Protein AF-A0AA91I3Q3-F1 (afdb_monomer)

Sequence (326 aa):
MVLLPFQSTNDWKISSPQDITVAPLSSNKGYTLLGITFPASKSDDLEIVIEKAISIGENREGKAKINLNLDYPFITQSQRDILELSFSHSQWDIDINLSAKYEDDEVSKSPSVMRRISDTSYEVLSSDLASLQKKEIWLVFPNAQQKALDTAKLILSILIGIITSLFQLPIIKDRKLPAVLLVFITSLSIVGLSAYYAIYLSRGFELAVWAATFIPHALIALGGAIYVLIARHYQASIGVSVLLDNAPIEFCEVILLGKKGNNWESVEKIERLINGNNVFNFWLRKKYSSYKVSAKSTRSDVVESSEFQPNKGAKQQISPLKLVTK

Nearest PDB structures (foldseek):
  8uw4-assembly2_F-2  TM=6.150E-01  e=1.765E-02  Herbaspirillum seropedicae
  6naj-assembly1_C  TM=4.089E-01  e=2.590E-01  Homo sapiens

Foldseek 3Di:
DAKDKWFADPDKDKDFDPQKDKDFPDDDDRMTIIDIDHDPPDPDDGDMDIPRGFDWDADPVQKTKDKTFQVSVGDDPVVVVVCPDPVHDDWDKDKDFAPAFDDPVQKDWPPPQWDDPDRGIIMDTSVNCVVVVNRMIMMMHGHPCVVVVLVVLLVVLLVLLVVVLVVCVVVLVVLDLVSLVVLQVVLVVLVVVLVVCCVVPPCNSVSSSVCSNRNSSSVSSNVSSVVSVVLLQFKEKEKAFEAEVNFADFAKKKFKWFDQPNDTDTDDIDGGADRRMDMDTDGDDPRGPWIKMWIGDPFFDIFIFDIGDTDGNDYHYTDYTYTYGD

Structure (mmCIF, N/CA/C/O backbone):
data_AF-A0AA91I3Q3-F1
#
_entry.id   AF-A0AA91I3Q3-F1
#
loop_
_atom_site.group_PDB
_atom_site.id
_atom_site.type_symbol
_atom_site.label_atom_id
_atom_site.label_alt_id
_atom_site.label_comp_id
_atom_site.label_asym_id
_atom_site.label_entity_id
_atom_site.label_seq_id
_atom_site.pdbx_PDB_ins_code
_atom_site.Cartn_x
_atom_site.Cartn_y
_atom_site.Cartn_z
_atom_site.occupancy
_atom_site.B_iso_or_equiv
_atom_site.auth_seq_id
_atom_site.auth_com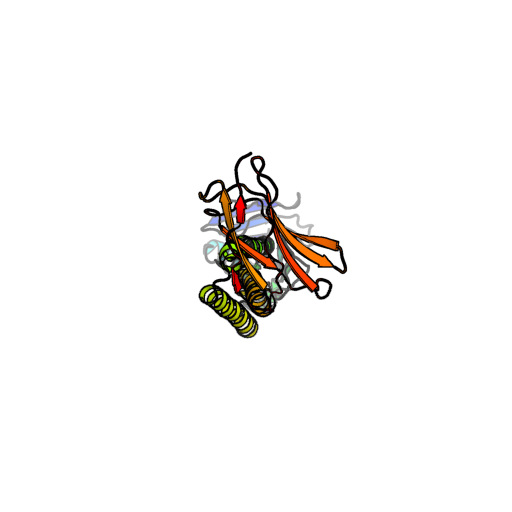p_id
_atom_site.auth_asym_id
_atom_site.auth_atom_id
_atom_site.pdbx_PDB_model_num
ATOM 1 N N . MET A 1 1 ? 40.644 0.375 -44.640 1.00 70.62 1 MET A N 1
ATOM 2 C CA . MET A 1 1 ? 40.044 1.468 -43.846 1.00 70.62 1 MET A CA 1
ATOM 3 C C . MET A 1 1 ? 38.544 1.319 -43.956 1.00 70.62 1 MET A C 1
ATOM 5 O O . MET A 1 1 ? 38.073 1.125 -45.066 1.00 70.62 1 MET A O 1
ATOM 9 N N . VAL A 1 2 ? 37.834 1.383 -42.838 1.00 75.12 2 VAL A N 1
ATOM 10 C CA . VAL A 1 2 ? 36.374 1.293 -42.755 1.00 75.12 2 VAL A CA 1
ATOM 11 C C . VAL A 1 2 ? 35.833 2.625 -42.257 1.00 75.12 2 VAL A C 1
ATOM 13 O O . VAL A 1 2 ? 36.476 3.291 -41.444 1.00 75.12 2 VAL A O 1
ATOM 16 N N . LEU A 1 3 ? 34.681 3.036 -42.777 1.00 76.00 3 LEU A N 1
ATOM 17 C CA . LEU A 1 3 ? 34.017 4.274 -42.394 1.00 76.00 3 LEU A CA 1
ATOM 18 C C . LEU A 1 3 ? 32.730 3.939 -41.651 1.00 76.00 3 LEU A C 1
ATOM 20 O O . LEU A 1 3 ? 31.879 3.238 -42.190 1.00 76.00 3 LEU A O 1
ATOM 24 N N . LEU A 1 4 ? 32.595 4.445 -40.426 1.00 78.75 4 LEU A N 1
ATOM 25 C CA . LEU A 1 4 ? 31.447 4.172 -39.566 1.00 78.75 4 LEU A CA 1
ATOM 26 C C . LEU A 1 4 ? 30.771 5.484 -39.151 1.00 78.75 4 LEU A C 1
ATOM 28 O O . LEU A 1 4 ? 31.267 6.191 -38.268 1.00 78.75 4 LEU A O 1
ATOM 32 N N . PRO A 1 5 ? 29.653 5.847 -39.788 1.00 77.00 5 PRO A N 1
ATOM 33 C CA . PRO A 1 5 ? 28.802 6.922 -39.305 1.00 77.00 5 PRO A CA 1
ATOM 34 C C . PRO A 1 5 ? 27.983 6.473 -38.090 1.00 77.00 5 PRO A C 1
ATOM 36 O O . PRO A 1 5 ? 27.398 5.390 -38.079 1.00 77.00 5 PRO A O 1
ATOM 39 N N . PHE A 1 6 ? 27.895 7.326 -37.071 1.00 78.62 6 PHE A N 1
ATOM 40 C CA . PHE A 1 6 ? 27.055 7.075 -35.903 1.00 78.62 6 PHE A CA 1
ATOM 41 C C . PHE A 1 6 ? 26.485 8.373 -35.324 1.00 78.62 6 PHE A C 1
ATOM 43 O O . PHE A 1 6 ? 27.014 9.467 -35.540 1.00 78.62 6 PHE A O 1
ATOM 50 N N . GLN A 1 7 ? 25.378 8.247 -34.596 1.00 78.25 7 GLN A N 1
ATOM 51 C CA . GLN A 1 7 ? 24.820 9.351 -33.825 1.00 78.25 7 GLN A CA 1
ATOM 52 C C . GLN A 1 7 ? 25.665 9.551 -32.566 1.00 78.25 7 GLN A C 1
ATOM 54 O O . GLN A 1 7 ? 25.904 8.592 -31.838 1.00 78.25 7 GLN A O 1
ATOM 59 N N . SER A 1 8 ? 26.102 10.781 -32.317 1.00 80.12 8 SER A N 1
ATOM 60 C CA . SER A 1 8 ? 27.045 11.123 -31.259 1.00 80.12 8 SER A CA 1
ATOM 61 C C . SER A 1 8 ? 26.490 12.200 -30.322 1.00 80.12 8 SER A C 1
ATOM 63 O O . SER A 1 8 ? 25.863 13.175 -30.745 1.00 80.12 8 SER A O 1
ATOM 65 N N . THR A 1 9 ? 26.721 12.025 -29.019 1.00 81.06 9 THR A N 1
ATOM 66 C CA . THR A 1 9 ? 26.524 13.080 -28.009 1.00 81.06 9 THR A CA 1
ATOM 67 C C . THR A 1 9 ? 27.780 13.954 -27.881 1.00 81.06 9 THR A C 1
ATOM 69 O O . THR A 1 9 ? 28.703 13.840 -28.679 1.00 81.06 9 THR A O 1
ATOM 72 N N . ASN A 1 10 ? 27.854 14.849 -26.896 1.00 78.44 10 ASN A N 1
ATOM 73 C CA . ASN A 1 10 ? 29.077 15.626 -26.658 1.00 78.44 10 ASN A CA 1
ATOM 74 C C . ASN A 1 10 ? 30.126 14.863 -25.824 1.00 78.44 10 ASN A C 1
ATOM 76 O O . ASN A 1 10 ? 31.282 15.273 -25.802 1.00 78.44 10 ASN A O 1
ATOM 80 N N . ASP A 1 11 ? 29.743 13.755 -25.176 1.00 82.12 11 ASP A N 1
ATOM 81 C CA . ASP A 1 11 ? 30.551 13.068 -24.154 1.00 82.12 11 ASP A CA 1
ATOM 82 C C . ASP A 1 11 ? 30.928 11.625 -24.538 1.00 82.12 11 ASP A C 1
ATOM 84 O O . ASP A 1 11 ? 31.234 10.808 -23.660 1.00 82.12 11 ASP A O 1
ATOM 88 N N . TRP A 1 12 ? 30.862 11.273 -25.826 1.00 83.75 12 TRP A N 1
ATOM 89 C CA . TRP A 1 12 ? 31.199 9.920 -26.269 1.00 83.75 12 TRP A CA 1
ATOM 90 C C . TRP A 1 12 ? 32.691 9.620 -26.109 1.00 83.75 12 TRP A C 1
ATOM 92 O O . TRP A 1 12 ? 33.546 10.506 -26.179 1.00 83.75 12 TRP A O 1
ATOM 102 N N . LYS A 1 13 ? 33.007 8.340 -25.907 1.00 84.19 13 LYS A N 1
ATOM 103 C CA . LYS A 1 13 ? 34.380 7.824 -25.863 1.00 84.19 13 LYS A CA 1
ATOM 104 C C . LYS A 1 13 ? 34.479 6.568 -26.711 1.00 84.19 13 LYS A C 1
ATOM 106 O O . LYS A 1 13 ? 33.520 5.809 -26.793 1.00 84.19 13 LYS A O 1
ATOM 111 N N . ILE A 1 14 ? 35.632 6.360 -27.335 1.00 84.00 14 ILE A N 1
ATOM 112 C CA . ILE A 1 14 ? 35.913 5.143 -28.096 1.00 84.00 14 ILE A CA 1
ATOM 113 C C . ILE A 1 14 ? 36.921 4.315 -27.320 1.00 84.00 14 ILE A C 1
ATOM 115 O O . ILE A 1 14 ? 37.963 4.827 -26.910 1.00 84.00 14 ILE A O 1
ATOM 119 N N . SER A 1 15 ? 36.603 3.036 -27.180 1.00 83.19 15 SER A N 1
ATOM 120 C CA . SER A 1 15 ? 37.500 2.005 -26.688 1.00 83.19 15 SER A CA 1
ATOM 121 C C . SER A 1 15 ? 37.735 1.020 -27.833 1.00 83.19 15 SER A C 1
ATOM 123 O O . SER A 1 15 ? 36.788 0.436 -28.363 1.00 83.19 15 SER A O 1
ATOM 125 N N . SER A 1 16 ? 38.994 0.869 -28.247 1.00 80.44 16 SER A N 1
ATOM 126 C CA . SER A 1 16 ? 39.402 -0.066 -29.298 1.00 80.44 16 SER A CA 1
ATOM 127 C C . SER A 1 16 ? 40.663 -0.841 -28.892 1.00 80.44 16 SER A C 1
ATOM 129 O O . SER A 1 16 ? 41.469 -0.339 -28.100 1.00 80.44 16 SER A O 1
ATOM 131 N N . PRO A 1 17 ? 40.862 -2.059 -29.427 1.00 79.62 17 PRO A N 1
ATOM 132 C CA . PRO A 1 17 ? 42.128 -2.784 -29.337 1.00 79.62 17 PRO A CA 1
ATOM 133 C C . PRO A 1 17 ? 43.332 -1.940 -29.787 1.00 79.62 17 PRO A C 1
ATOM 135 O O . PRO A 1 17 ? 43.205 -1.092 -30.668 1.00 79.62 17 PRO A O 1
ATOM 138 N N . GLN A 1 18 ? 44.517 -2.194 -29.212 1.00 76.19 18 GLN A N 1
ATOM 139 C CA . GLN A 1 18 ? 45.737 -1.394 -29.449 1.00 76.19 18 GLN A CA 1
ATOM 140 C C . GLN A 1 18 ? 46.193 -1.354 -30.915 1.00 76.19 18 GLN A C 1
ATOM 142 O O . GLN A 1 18 ? 46.906 -0.440 -31.319 1.00 76.19 18 GLN A O 1
ATOM 147 N N . ASP A 1 19 ? 45.803 -2.346 -31.707 1.00 76.75 19 ASP A N 1
ATOM 148 C CA . ASP A 1 19 ? 46.161 -2.489 -33.112 1.00 76.75 19 ASP A CA 1
ATOM 149 C C . ASP A 1 19 ? 45.103 -1.921 -34.074 1.00 76.75 19 ASP A C 1
ATOM 151 O O . ASP A 1 19 ? 45.297 -1.950 -35.288 1.00 76.75 19 ASP A O 1
ATOM 155 N N . ILE A 1 20 ? 44.007 -1.364 -33.549 1.00 82.25 20 ILE A N 1
ATOM 156 C CA . ILE A 1 20 ? 42.965 -0.683 -34.318 1.00 82.25 20 ILE A CA 1
ATOM 157 C C . ILE A 1 20 ? 43.020 0.804 -33.988 1.00 82.25 20 ILE A C 1
ATOM 159 O O . ILE A 1 20 ? 42.824 1.218 -32.847 1.00 82.25 20 ILE A O 1
ATOM 163 N N . THR A 1 21 ? 43.247 1.627 -35.008 1.00 83.56 21 THR A N 1
ATOM 164 C CA . THR A 1 21 ? 43.149 3.082 -34.866 1.00 83.56 21 THR A CA 1
ATOM 165 C C . THR A 1 21 ? 41.766 3.532 -35.309 1.00 83.56 21 THR A C 1
ATOM 167 O O . THR A 1 21 ? 41.361 3.279 -36.445 1.00 83.56 21 THR A O 1
ATOM 170 N N . VAL A 1 22 ? 41.055 4.213 -34.412 1.00 84.56 22 VAL A N 1
ATOM 171 C CA . VAL A 1 22 ? 39.751 4.818 -34.685 1.00 84.56 22 VAL A CA 1
ATOM 172 C C . VAL A 1 22 ? 39.857 6.321 -34.462 1.00 84.56 22 VAL A C 1
ATOM 174 O O . VAL A 1 22 ? 40.277 6.760 -33.393 1.00 84.56 22 VAL A O 1
ATOM 177 N N . ALA A 1 23 ? 39.484 7.115 -35.463 1.00 84.12 23 ALA A N 1
ATOM 178 C CA . ALA A 1 23 ? 39.548 8.571 -35.385 1.00 84.12 23 ALA A CA 1
ATOM 179 C C . ALA A 1 23 ? 38.275 9.227 -35.943 1.00 84.12 23 ALA A C 1
ATOM 181 O O . ALA A 1 23 ? 37.760 8.783 -36.973 1.00 84.12 23 ALA A O 1
ATOM 182 N N . PRO A 1 24 ? 37.767 10.303 -35.315 1.00 85.06 24 PRO A N 1
ATOM 183 C CA . PRO A 1 24 ? 36.697 11.098 -35.898 1.00 85.06 24 PRO A CA 1
ATOM 184 C C . PRO A 1 24 ? 37.221 11.864 -37.115 1.00 85.06 24 PRO A C 1
ATOM 186 O O . PRO A 1 24 ? 38.142 12.669 -37.010 1.00 85.06 24 PRO A O 1
ATOM 189 N N . LEU A 1 25 ? 36.614 11.624 -38.275 1.00 83.00 25 LEU A N 1
ATOM 190 C CA . LEU A 1 25 ? 36.916 12.334 -39.520 1.00 83.00 25 LEU A CA 1
ATOM 191 C C . LEU A 1 25 ? 36.094 13.619 -39.646 1.00 83.00 25 LEU A C 1
ATOM 193 O O . LEU A 1 25 ? 36.560 14.609 -40.201 1.00 83.00 25 LEU A O 1
ATOM 197 N N . SER A 1 26 ? 34.858 13.610 -39.141 1.00 81.12 26 SER A N 1
ATOM 198 C CA . SER A 1 26 ? 34.005 14.800 -39.086 1.00 81.12 26 SER A CA 1
ATOM 199 C C . SER A 1 26 ? 32.885 14.638 -38.060 1.00 81.12 26 SER A C 1
ATOM 201 O O . SER A 1 26 ? 32.459 13.511 -37.802 1.00 81.12 26 SER A O 1
ATOM 203 N N . SER A 1 27 ? 32.363 15.756 -37.550 1.00 81.19 27 SER A N 1
ATOM 204 C CA . SER A 1 27 ? 31.183 15.788 -36.679 1.00 81.19 27 SER A CA 1
ATOM 205 C C . SER A 1 27 ? 30.256 16.938 -37.071 1.00 81.19 27 SER A C 1
ATOM 207 O O . SER A 1 27 ? 30.719 18.060 -37.273 1.00 81.19 27 SER A O 1
ATOM 209 N N . ASN A 1 28 ? 28.951 16.683 -37.170 1.00 78.50 28 ASN A N 1
ATOM 210 C CA . ASN A 1 28 ? 27.944 17.689 -37.504 1.00 78.50 28 ASN A CA 1
ATOM 211 C C . ASN A 1 28 ? 26.576 17.325 -36.903 1.00 78.50 28 ASN A C 1
ATOM 213 O O . ASN A 1 28 ? 26.144 16.183 -37.019 1.00 78.50 28 ASN A O 1
ATOM 217 N N . LYS A 1 29 ? 25.881 18.293 -36.283 1.00 75.50 29 LYS A N 1
ATOM 218 C CA . LYS A 1 29 ? 24.490 18.166 -35.783 1.00 75.50 29 LYS A CA 1
ATOM 219 C C . LYS A 1 29 ? 24.185 16.849 -35.032 1.00 75.50 29 LYS A C 1
ATOM 221 O O . LYS A 1 29 ? 23.135 16.248 -35.235 1.00 75.50 29 LYS A O 1
ATOM 226 N N . GLY A 1 30 ? 25.095 16.415 -34.154 1.00 76.25 30 GLY A N 1
ATOM 227 C CA . GLY A 1 30 ? 24.927 15.194 -33.349 1.00 76.25 30 GLY A CA 1
ATOM 228 C C . GLY A 1 30 ? 25.213 13.886 -34.094 1.00 76.25 30 GLY A C 1
ATOM 229 O O . GLY A 1 30 ? 24.722 12.837 -33.690 1.00 76.25 30 GLY A O 1
ATOM 230 N N . TYR A 1 31 ? 25.960 13.944 -35.199 1.00 78.94 31 TYR A N 1
ATOM 231 C CA . TYR A 1 31 ? 26.479 12.786 -35.924 1.00 78.94 31 TYR A CA 1
ATOM 232 C C . TYR A 1 31 ? 27.984 12.921 -36.106 1.00 78.94 31 TYR A C 1
ATOM 234 O O . TYR A 1 31 ? 28.489 14.019 -36.350 1.00 78.94 31 TYR A O 1
ATOM 242 N N . THR A 1 32 ? 28.690 11.798 -36.033 1.00 82.12 32 THR A N 1
ATOM 243 C CA . THR A 1 32 ? 30.135 11.719 -36.240 1.00 82.12 32 THR A CA 1
ATOM 244 C C . THR A 1 32 ? 30.450 10.604 -37.230 1.00 82.12 32 THR A C 1
ATOM 246 O O . THR A 1 32 ? 29.893 9.511 -37.154 1.00 82.12 32 THR A O 1
ATOM 249 N N . LEU A 1 33 ? 31.348 10.890 -38.172 1.00 81.12 33 LEU A N 1
ATOM 250 C CA . LEU A 1 33 ? 31.910 9.906 -39.092 1.00 81.12 33 LEU A CA 1
ATOM 251 C C . LEU A 1 33 ? 33.261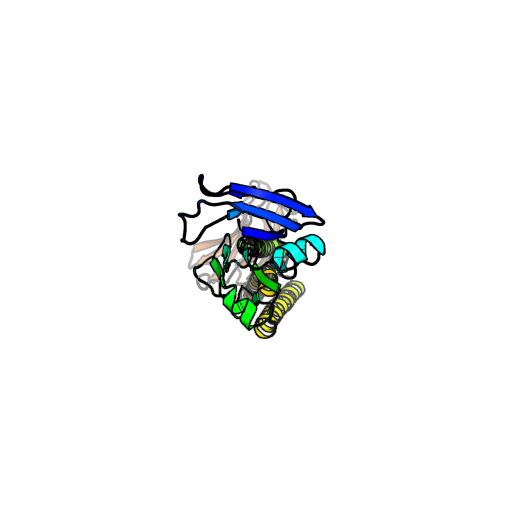 9.443 -38.550 1.00 81.12 33 LEU A C 1
ATOM 253 O O . LEU A 1 33 ? 34.178 10.260 -38.432 1.00 81.12 33 LEU A O 1
ATOM 257 N N . LEU A 1 34 ? 33.388 8.157 -38.234 1.00 83.75 34 LEU A N 1
ATOM 258 C CA . LEU A 1 34 ? 34.641 7.551 -37.788 1.00 83.75 34 LEU A CA 1
ATOM 259 C C . LEU A 1 34 ? 35.384 6.911 -38.956 1.00 83.75 34 LEU A C 1
ATOM 261 O O . LEU A 1 34 ? 34.785 6.237 -39.790 1.00 83.75 34 LEU A O 1
ATOM 265 N N . GLY A 1 35 ? 36.698 7.101 -38.978 1.00 83.50 35 GLY A N 1
ATOM 266 C CA . GLY A 1 35 ? 37.631 6.340 -39.792 1.00 83.50 35 GLY A CA 1
ATOM 267 C C . GLY A 1 35 ? 38.298 5.275 -38.936 1.00 83.50 35 GLY A C 1
ATOM 268 O O . GLY A 1 35 ? 38.876 5.588 -37.896 1.00 83.50 35 GLY A O 1
ATOM 269 N N . ILE A 1 36 ? 38.208 4.026 -39.377 1.00 83.75 36 ILE A N 1
ATOM 270 C CA . ILE A 1 36 ? 38.756 2.855 -38.700 1.00 83.75 36 ILE A CA 1
ATOM 271 C C . ILE A 1 36 ? 39.846 2.263 -39.591 1.00 83.75 36 ILE A C 1
ATOM 273 O O . ILE A 1 36 ? 39.609 1.899 -40.748 1.00 83.75 36 ILE A O 1
ATOM 277 N N . THR A 1 37 ? 41.058 2.143 -39.064 1.00 81.62 37 THR A N 1
ATOM 278 C CA . THR A 1 37 ? 42.182 1.504 -39.753 1.00 81.62 37 THR A CA 1
ATOM 279 C C . THR A 1 37 ? 42.723 0.356 -38.918 1.00 81.62 37 THR A C 1
ATOM 281 O O . THR A 1 37 ? 42.990 0.522 -37.730 1.00 81.62 37 THR A O 1
ATOM 284 N N . PHE A 1 38 ? 42.909 -0.790 -39.564 1.00 80.88 38 PHE A N 1
ATOM 285 C CA . PHE A 1 38 ? 43.413 -2.025 -38.973 1.00 80.88 38 PHE A CA 1
ATOM 286 C C . PHE A 1 38 ? 44.405 -2.698 -39.940 1.00 80.88 38 PHE A C 1
ATOM 288 O O . PHE A 1 38 ? 44.354 -2.424 -41.148 1.00 80.88 38 PHE A O 1
ATOM 295 N N . PRO A 1 39 ? 45.320 -3.549 -39.443 1.00 78.00 39 PRO A N 1
ATOM 296 C CA . PRO A 1 39 ? 46.276 -4.273 -40.273 1.00 78.00 39 PRO A CA 1
ATOM 297 C C . PRO A 1 39 ? 45.566 -5.201 -41.263 1.00 78.00 39 PRO A C 1
ATOM 299 O O . PRO A 1 39 ? 44.623 -5.894 -40.894 1.00 78.00 39 PRO A O 1
ATOM 302 N N . ALA A 1 40 ? 46.065 -5.286 -42.500 1.00 69.81 40 ALA A N 1
ATOM 303 C CA . ALA A 1 40 ? 45.496 -6.154 -43.540 1.00 69.81 40 ALA A CA 1
ATOM 304 C C . ALA A 1 40 ? 45.519 -7.657 -43.186 1.00 69.81 40 ALA A C 1
ATOM 306 O O . ALA A 1 40 ? 44.824 -8.447 -43.813 1.00 69.81 40 ALA A O 1
ATOM 307 N N . SER A 1 41 ? 46.320 -8.051 -42.190 1.00 68.88 41 SER A N 1
ATOM 308 C CA . SER A 1 41 ? 46.401 -9.416 -41.667 1.00 68.88 41 SER A CA 1
ATOM 309 C C . SER A 1 41 ? 45.261 -9.790 -40.713 1.00 68.88 41 SER A C 1
ATOM 311 O O . SER A 1 41 ? 45.161 -10.959 -40.355 1.00 68.88 41 SER A O 1
ATOM 313 N N . LYS A 1 42 ? 44.433 -8.831 -40.272 1.00 67.06 42 LYS A N 1
ATOM 314 C CA . LYS A 1 42 ? 43.216 -9.099 -39.494 1.00 67.06 42 LYS A CA 1
ATOM 315 C C . LYS A 1 42 ? 42.038 -9.278 -40.454 1.00 67.06 42 LYS A C 1
ATOM 317 O O . LYS A 1 42 ? 41.572 -8.305 -41.041 1.00 67.06 42 LYS A O 1
ATOM 322 N N . SER A 1 43 ? 41.592 -10.523 -40.612 1.00 55.97 43 SER A N 1
ATOM 323 C CA . SER A 1 43 ? 40.391 -10.914 -41.367 1.00 55.97 43 SER A CA 1
ATOM 324 C C . SER A 1 43 ? 39.158 -11.154 -40.489 1.00 55.97 43 SER A C 1
ATOM 326 O O . SER A 1 43 ? 38.107 -11.487 -41.026 1.00 55.97 43 SER A O 1
ATOM 328 N N . ASP A 1 44 ? 39.301 -11.026 -39.169 1.00 60.91 44 ASP A N 1
ATOM 329 C CA . ASP A 1 44 ? 38.309 -11.469 -38.183 1.00 60.91 44 ASP A CA 1
ATOM 330 C C . ASP A 1 44 ? 37.433 -10.312 -37.680 1.00 60.91 44 ASP A C 1
ATOM 332 O O . ASP A 1 44 ? 37.763 -9.138 -37.883 1.00 60.91 44 ASP A O 1
ATOM 336 N N . ASP A 1 45 ? 36.345 -10.659 -36.987 1.00 64.56 45 ASP A N 1
ATOM 337 C CA . ASP A 1 45 ? 35.387 -9.730 -36.382 1.00 64.56 45 ASP A CA 1
ATOM 338 C C . ASP A 1 45 ? 36.098 -8.680 -35.506 1.00 64.56 45 ASP A C 1
ATOM 340 O O . ASP A 1 45 ? 36.811 -8.991 -34.547 1.00 64.56 45 ASP A O 1
ATOM 344 N N . LEU A 1 46 ? 35.933 -7.403 -35.865 1.00 71.56 46 LEU A N 1
ATOM 345 C CA . LEU A 1 46 ? 36.534 -6.269 -35.165 1.00 71.56 46 LEU A CA 1
ATOM 346 C C . LEU A 1 46 ? 35.515 -5.665 -34.201 1.00 71.56 46 LEU A C 1
ATOM 348 O O . LEU A 1 46 ? 34.561 -5.017 -34.629 1.00 71.56 46 LEU A O 1
ATOM 352 N N . GLU A 1 47 ? 35.752 -5.806 -32.899 1.00 75.00 47 GLU A N 1
ATOM 353 C CA . GLU A 1 47 ? 34.917 -5.169 -31.881 1.00 75.00 47 GLU A CA 1
ATOM 354 C C . GLU A 1 47 ? 35.394 -3.734 -31.597 1.00 75.00 47 GLU A C 1
ATOM 356 O O . GLU A 1 47 ? 36.558 -3.490 -31.256 1.00 75.00 47 GLU A O 1
ATOM 361 N N . ILE A 1 48 ? 34.482 -2.767 -31.733 1.00 76.81 48 ILE A N 1
ATOM 362 C CA . ILE A 1 48 ? 34.698 -1.361 -31.375 1.00 76.81 48 ILE A CA 1
ATOM 363 C C . ILE A 1 48 ? 33.576 -0.937 -30.439 1.00 76.81 48 ILE A C 1
ATOM 365 O O . ILE A 1 48 ? 32.402 -0.990 -30.802 1.00 76.81 48 ILE A O 1
ATOM 369 N N . VAL A 1 49 ? 33.940 -0.447 -29.253 1.00 80.62 49 VAL A N 1
ATOM 370 C CA . VAL A 1 49 ? 32.970 0.015 -28.259 1.00 80.62 49 VAL A CA 1
ATOM 371 C C . VAL A 1 49 ? 32.930 1.536 -28.265 1.00 80.62 49 VAL A C 1
ATOM 373 O O . VAL A 1 49 ? 33.931 2.204 -27.992 1.00 80.62 49 VAL A O 1
ATOM 376 N N . ILE A 1 50 ? 31.754 2.094 -28.557 1.00 77.06 50 ILE A N 1
ATOM 377 C CA . ILE A 1 50 ? 31.497 3.532 -28.451 1.00 77.06 50 ILE A CA 1
ATOM 378 C C . ILE A 1 50 ? 30.634 3.782 -27.213 1.00 77.06 50 ILE A C 1
ATOM 380 O O . ILE A 1 50 ? 29.421 3.568 -27.206 1.00 77.06 50 ILE A O 1
ATOM 384 N N . GLU A 1 51 ? 31.262 4.260 -26.148 1.00 79.50 51 GLU A N 1
ATOM 385 C CA . GLU A 1 51 ? 30.580 4.618 -24.911 1.00 79.50 51 GLU A CA 1
ATOM 386 C C . GLU A 1 51 ? 29.845 5.952 -25.066 1.00 79.50 51 GLU A C 1
ATOM 388 O O . GLU A 1 51 ? 30.351 6.886 -25.689 1.00 79.50 51 GLU A O 1
ATOM 393 N N . LYS A 1 52 ? 28.656 6.065 -24.456 1.00 75.00 52 LYS A N 1
ATOM 394 C CA . LYS A 1 52 ? 27.821 7.287 -24.455 1.00 75.00 52 LYS A CA 1
ATOM 395 C C . LYS A 1 52 ? 27.527 7.850 -25.856 1.00 75.00 52 LYS A C 1
ATOM 397 O O . LYS A 1 52 ? 27.281 9.047 -26.013 1.00 75.00 52 LYS A O 1
ATOM 402 N N . ALA A 1 53 ? 27.523 6.987 -26.871 1.00 73.31 53 ALA A N 1
ATOM 403 C CA . ALA A 1 53 ? 27.262 7.365 -28.255 1.00 73.31 53 ALA A CA 1
ATOM 404 C C . ALA A 1 53 ? 25.900 8.058 -28.417 1.00 73.31 53 ALA A C 1
ATOM 406 O O . ALA A 1 53 ? 25.801 9.109 -29.041 1.00 73.31 53 ALA A O 1
ATOM 407 N N . ILE A 1 54 ? 24.861 7.509 -27.785 1.00 75.94 54 ILE A N 1
ATOM 408 C CA . ILE A 1 54 ? 23.467 7.888 -28.025 1.00 75.94 54 ILE A CA 1
ATOM 409 C C . ILE A 1 54 ? 22.874 8.501 -26.755 1.00 75.94 54 ILE A C 1
ATOM 411 O O . ILE A 1 54 ? 23.083 8.002 -25.648 1.00 75.94 54 ILE A O 1
ATOM 415 N N . SER A 1 55 ? 22.097 9.573 -26.915 1.00 72.31 55 SER A N 1
ATOM 416 C CA . SER A 1 55 ? 21.274 10.102 -25.827 1.00 72.31 55 SER A CA 1
ATOM 417 C C . SER A 1 55 ? 20.061 9.197 -25.620 1.00 72.31 55 SER A C 1
ATOM 419 O O . SER A 1 55 ? 19.292 8.958 -26.551 1.00 72.31 55 SER A O 1
ATOM 421 N N . ILE A 1 56 ? 19.886 8.699 -24.398 1.00 76.88 56 ILE A N 1
ATOM 422 C CA . ILE A 1 56 ? 18.710 7.919 -24.018 1.00 76.88 56 ILE A CA 1
ATOM 423 C C . ILE A 1 56 ? 17.627 8.901 -23.570 1.00 76.88 56 ILE A C 1
ATOM 425 O O . ILE A 1 56 ? 17.781 9.587 -22.561 1.00 76.88 56 ILE A O 1
ATOM 429 N N . GLY A 1 57 ? 16.536 8.979 -24.332 1.00 71.56 57 GLY A N 1
ATOM 430 C CA . GLY A 1 57 ? 15.374 9.781 -23.958 1.00 71.56 57 GLY A CA 1
ATOM 431 C C . GLY A 1 57 ? 14.465 9.000 -23.015 1.00 71.56 57 GLY A C 1
ATOM 432 O O . GLY A 1 57 ? 14.061 7.887 -23.351 1.00 71.56 57 GLY A O 1
ATOM 433 N N . GLU A 1 58 ? 14.117 9.578 -21.868 1.00 78.69 58 GLU A N 1
ATOM 434 C CA . GLU A 1 58 ? 13.121 9.023 -20.947 1.00 78.69 58 GLU A CA 1
ATOM 435 C C . GLU A 1 58 ? 11.774 9.732 -21.135 1.00 78.69 58 GLU A C 1
ATOM 437 O O . GLU A 1 58 ? 11.696 10.962 -21.189 1.00 78.69 58 GLU A O 1
ATOM 442 N N . ASN A 1 59 ? 10.699 8.958 -21.278 1.00 77.00 59 ASN A N 1
ATOM 443 C CA . ASN A 1 59 ? 9.348 9.497 -21.368 1.00 77.00 59 ASN A CA 1
ATOM 444 C C . ASN A 1 59 ? 8.738 9.717 -19.966 1.00 77.00 59 ASN A C 1
ATOM 446 O O . ASN A 1 59 ? 9.266 9.278 -18.948 1.00 77.00 59 ASN A O 1
ATOM 450 N N . ARG A 1 60 ? 7.572 10.374 -19.898 1.00 70.69 60 ARG A N 1
ATOM 451 C CA . ARG A 1 60 ? 6.865 10.639 -18.624 1.00 70.69 60 ARG A CA 1
ATOM 452 C C . ARG A 1 60 ? 6.414 9.379 -17.874 1.00 70.69 60 ARG A C 1
ATOM 454 O O . ARG A 1 60 ? 6.035 9.478 -16.713 1.00 70.69 60 ARG A O 1
ATOM 461 N N . GLU A 1 61 ? 6.423 8.228 -18.536 1.00 69.06 61 GLU A N 1
ATOM 462 C CA . GLU A 1 61 ? 6.057 6.930 -17.964 1.00 69.06 61 GLU A CA 1
ATOM 463 C C . GLU A 1 61 ? 7.278 6.179 -17.407 1.00 69.06 61 GLU A C 1
ATOM 465 O O . GLU A 1 61 ? 7.141 5.037 -16.979 1.00 69.06 61 GLU A O 1
ATOM 470 N N . GLY A 1 62 ? 8.468 6.791 -17.423 1.00 76.50 62 GLY A N 1
ATOM 471 C CA . GLY A 1 62 ? 9.700 6.163 -16.947 1.00 76.50 62 GLY A CA 1
ATOM 472 C C . GLY A 1 62 ? 10.258 5.109 -17.905 1.00 76.50 62 GLY A C 1
ATOM 473 O O . GLY A 1 62 ? 10.967 4.198 -17.481 1.00 76.50 62 GLY A O 1
ATOM 474 N N . LYS A 1 63 ? 9.914 5.180 -19.199 1.00 85.00 63 LYS A N 1
ATOM 475 C CA . LYS A 1 63 ? 10.486 4.325 -20.247 1.00 85.00 63 LYS A CA 1
ATOM 476 C C . LYS A 1 63 ? 11.584 5.066 -20.992 1.00 85.00 63 LYS A C 1
ATOM 478 O O . LYS A 1 63 ? 11.383 6.184 -21.466 1.00 85.00 63 LYS A O 1
ATOM 483 N N . ALA A 1 64 ? 12.718 4.404 -21.134 1.00 87.25 64 ALA A N 1
ATOM 484 C CA . ALA A 1 64 ? 13.844 4.822 -21.941 1.00 87.25 64 ALA A CA 1
ATOM 485 C C . ALA A 1 64 ? 13.664 4.357 -23.394 1.00 87.25 64 ALA A C 1
ATOM 487 O O . ALA A 1 64 ? 13.200 3.244 -23.641 1.00 87.25 64 ALA A O 1
ATOM 488 N N . LYS A 1 65 ? 14.052 5.196 -24.360 1.00 87.50 65 LYS A N 1
ATOM 489 C CA . LYS A 1 65 ? 14.137 4.835 -25.781 1.00 87.50 65 LYS A CA 1
ATOM 490 C C . LYS A 1 65 ? 15.559 5.035 -26.292 1.00 87.50 65 LYS A C 1
ATOM 492 O O . LYS A 1 65 ? 16.083 6.149 -26.256 1.00 87.50 65 LYS A O 1
ATOM 497 N N . ILE A 1 66 ? 16.132 3.971 -26.843 1.00 86.88 66 ILE A N 1
ATOM 498 C CA . ILE A 1 66 ? 17.269 4.036 -27.761 1.00 86.88 66 ILE A CA 1
ATOM 499 C C . ILE A 1 66 ? 16.699 4.119 -29.174 1.00 86.88 66 ILE A C 1
ATOM 501 O O . ILE A 1 66 ? 15.810 3.344 -29.533 1.00 86.88 66 ILE A O 1
ATOM 505 N N . ASN A 1 67 ? 17.180 5.078 -29.961 1.00 85.69 67 ASN A N 1
ATOM 506 C CA . ASN A 1 67 ? 16.833 5.207 -31.370 1.00 85.69 67 ASN A CA 1
ATOM 507 C C . ASN A 1 67 ? 18.098 5.405 -32.199 1.00 85.69 67 ASN A C 1
ATOM 509 O O . ASN A 1 67 ? 18.925 6.246 -31.860 1.00 85.69 67 ASN A O 1
ATOM 513 N N . LEU A 1 68 ? 18.213 4.650 -33.282 1.00 81.50 68 LEU A N 1
ATOM 514 C CA . LEU A 1 68 ? 19.331 4.644 -34.207 1.00 81.50 68 LEU A CA 1
ATOM 515 C C . LEU A 1 68 ? 18.785 4.824 -35.620 1.00 81.50 68 LEU A C 1
ATOM 517 O O . LEU A 1 68 ? 18.077 3.962 -36.139 1.00 81.50 68 LEU A O 1
ATOM 521 N N . ASN A 1 69 ? 19.122 5.955 -36.238 1.00 79.75 69 ASN A N 1
ATOM 522 C CA . ASN A 1 69 ? 18.767 6.242 -37.621 1.00 79.75 69 ASN A CA 1
ATOM 523 C C . ASN A 1 69 ? 19.974 5.998 -38.540 1.00 79.75 69 ASN A C 1
ATOM 525 O O . ASN A 1 69 ? 20.968 6.724 -38.491 1.00 79.75 69 ASN A O 1
ATOM 529 N N . LEU A 1 70 ? 19.847 4.982 -39.387 1.00 76.81 70 LEU A N 1
ATOM 530 C CA . LEU A 1 70 ? 20.844 4.496 -40.336 1.00 76.81 70 LEU A CA 1
ATOM 531 C C . LEU A 1 70 ? 20.779 5.201 -41.699 1.00 76.81 70 LEU A C 1
ATOM 533 O O . LEU A 1 70 ? 21.599 4.927 -42.567 1.00 76.81 70 LEU A O 1
ATOM 537 N N . ASP A 1 71 ? 19.830 6.119 -41.916 1.00 71.81 71 ASP A N 1
ATOM 538 C CA . ASP A 1 71 ? 19.854 7.009 -43.089 1.00 71.81 71 ASP A CA 1
ATOM 539 C C . ASP A 1 71 ? 20.859 8.153 -42.940 1.00 71.81 71 ASP A C 1
ATOM 541 O O . ASP A 1 71 ? 21.118 8.881 -43.907 1.00 71.81 71 ASP A O 1
ATOM 545 N N . TYR A 1 72 ? 21.393 8.325 -41.727 1.00 74.00 72 TYR A N 1
ATOM 546 C CA . TYR A 1 72 ? 22.329 9.375 -41.348 1.00 74.00 72 TYR A CA 1
ATOM 547 C C . TYR A 1 72 ? 21.928 10.747 -41.923 1.00 74.00 72 TYR A C 1
ATOM 549 O O . TYR A 1 72 ? 22.676 11.355 -42.693 1.00 74.00 72 TYR A O 1
ATOM 557 N N . PRO A 1 73 ? 20.727 11.257 -41.585 1.00 68.81 73 PRO A N 1
ATOM 558 C CA . PRO A 1 73 ? 20.099 12.380 -42.291 1.00 68.81 73 PRO A CA 1
ATOM 559 C C . PRO A 1 73 ? 20.865 13.710 -42.201 1.00 68.81 73 PRO A C 1
ATOM 561 O O . PRO A 1 73 ? 20.540 14.654 -42.917 1.00 68.81 73 PRO A O 1
ATOM 564 N N . PHE A 1 74 ? 21.873 13.802 -41.331 1.00 73.06 74 PHE A N 1
ATOM 565 C CA . PHE A 1 74 ? 22.674 15.009 -41.111 1.00 73.06 74 PHE A CA 1
ATOM 566 C C . PHE A 1 74 ? 24.109 14.909 -41.652 1.00 73.06 74 PHE A C 1
ATOM 568 O O . PHE A 1 74 ? 24.894 15.843 -41.475 1.00 73.06 74 PHE A O 1
ATOM 575 N N . ILE A 1 75 ? 24.442 13.804 -42.326 1.00 74.25 75 ILE A N 1
ATOM 576 C CA . ILE A 1 75 ? 25.681 13.647 -43.092 1.00 74.25 75 ILE A CA 1
ATOM 577 C C . ILE A 1 75 ? 25.570 14.444 -44.398 1.00 74.25 75 ILE A C 1
ATOM 579 O O . ILE A 1 75 ? 24.510 14.489 -45.024 1.00 74.25 75 ILE A O 1
ATOM 583 N N . THR A 1 76 ? 26.652 15.116 -44.800 1.00 76.25 76 THR A N 1
ATOM 584 C CA . THR A 1 76 ? 26.671 15.907 -46.042 1.00 76.25 76 THR A CA 1
ATOM 585 C C . THR A 1 76 ? 26.663 15.000 -47.274 1.00 76.25 76 THR A C 1
ATOM 587 O O . THR A 1 76 ? 27.079 13.845 -47.201 1.00 76.25 76 THR A O 1
ATOM 590 N N . GLN A 1 77 ? 26.239 15.515 -48.434 1.00 77.19 77 GLN A N 1
ATOM 591 C CA . GLN A 1 77 ? 26.236 14.723 -49.672 1.00 77.19 77 GLN A CA 1
ATOM 592 C C . GLN A 1 77 ? 27.629 14.159 -49.991 1.00 77.19 77 GLN A C 1
ATOM 594 O O . GLN A 1 77 ? 27.755 12.969 -50.224 1.00 77.19 77 GLN A O 1
ATOM 599 N N . SER A 1 78 ? 28.689 14.963 -49.862 1.00 75.94 78 SER A N 1
ATOM 600 C CA . SER A 1 78 ? 30.063 14.503 -50.111 1.00 75.94 78 SER A CA 1
ATOM 601 C C . SER A 1 78 ? 30.501 13.361 -49.189 1.00 75.94 78 SER A C 1
ATOM 603 O O . SER A 1 78 ? 31.279 12.506 -49.588 1.00 75.94 78 SER A O 1
ATOM 605 N N . GLN A 1 79 ? 30.021 13.334 -47.945 1.00 73.44 79 GLN A N 1
ATOM 606 C CA . GLN A 1 79 ? 30.300 12.238 -47.015 1.00 73.44 79 GLN A CA 1
ATOM 607 C C . GLN A 1 79 ? 29.483 10.987 -47.353 1.00 73.44 79 GLN A C 1
ATOM 609 O O . GLN A 1 79 ? 29.991 9.878 -47.212 1.00 73.44 79 GLN A O 1
ATOM 614 N N . ARG A 1 80 ? 28.241 11.160 -47.824 1.00 74.31 80 ARG A N 1
ATOM 615 C CA . ARG A 1 80 ? 27.403 10.070 -48.337 1.00 74.31 80 ARG A CA 1
ATOM 616 C C . ARG A 1 80 ? 28.033 9.432 -49.576 1.00 74.31 80 ARG A C 1
ATOM 618 O O . ARG A 1 80 ? 28.171 8.219 -49.602 1.00 74.31 80 ARG A O 1
ATOM 625 N N . ASP A 1 81 ? 28.520 10.242 -50.513 1.00 74.06 81 ASP A N 1
ATOM 626 C CA . ASP A 1 81 ? 29.201 9.767 -51.722 1.00 74.06 81 ASP A CA 1
ATOM 627 C C . ASP A 1 81 ? 30.432 8.910 -51.372 1.00 74.06 81 ASP A C 1
ATOM 629 O O . ASP A 1 81 ? 30.689 7.899 -52.015 1.00 74.06 81 ASP A O 1
ATOM 633 N N . ILE A 1 82 ? 31.173 9.267 -50.312 1.00 72.81 82 ILE A N 1
ATOM 634 C CA . ILE A 1 82 ? 32.319 8.485 -49.818 1.00 72.81 82 ILE A CA 1
ATOM 635 C C . ILE A 1 82 ? 31.874 7.139 -49.210 1.00 72.81 82 ILE A C 1
ATOM 637 O O . ILE A 1 82 ? 32.567 6.137 -49.387 1.00 72.81 82 ILE A O 1
ATOM 641 N N . LEU A 1 83 ? 30.738 7.107 -48.505 1.00 70.88 83 LEU A N 1
ATOM 642 C CA . LEU A 1 83 ? 30.150 5.888 -47.924 1.00 70.88 83 LEU A CA 1
ATOM 643 C C . LEU A 1 83 ? 29.522 4.955 -48.972 1.00 70.88 83 LEU A C 1
ATOM 645 O O . LEU A 1 83 ? 29.288 3.785 -48.690 1.00 70.88 83 LEU A O 1
ATOM 649 N N . GLU A 1 84 ? 29.233 5.457 -50.171 1.00 68.88 84 GLU A N 1
ATOM 650 C CA . GLU A 1 84 ? 28.720 4.661 -51.293 1.00 68.88 84 GLU A CA 1
ATOM 651 C C . GLU A 1 84 ? 29.849 4.031 -52.130 1.00 68.88 84 GLU A C 1
ATOM 653 O O . GLU A 1 84 ? 29.599 3.214 -53.019 1.00 68.88 84 GLU A O 1
ATOM 658 N N . LEU A 1 85 ? 31.116 4.359 -51.843 1.00 68.38 85 LEU A N 1
ATOM 659 C CA . LEU A 1 85 ? 32.256 3.754 -52.527 1.00 68.38 85 LEU A CA 1
ATOM 660 C C . LEU A 1 85 ? 32.464 2.301 -52.073 1.00 68.38 85 LEU A C 1
ATOM 662 O O . LEU A 1 85 ? 32.486 1.991 -50.881 1.00 68.38 85 LEU A O 1
ATOM 666 N N . SER A 1 86 ? 32.709 1.410 -53.038 1.00 49.94 86 SER A N 1
ATOM 667 C CA . SER A 1 86 ? 32.725 -0.055 -52.879 1.00 49.94 86 SER A CA 1
ATOM 668 C C . SER A 1 86 ? 33.715 -0.604 -51.839 1.00 49.94 86 SER A C 1
ATOM 670 O O . SER A 1 86 ? 33.537 -1.715 -51.354 1.00 49.94 86 SER A O 1
ATOM 672 N N . PHE A 1 87 ? 34.741 0.164 -51.470 1.00 54.06 87 PHE A N 1
ATOM 673 C CA . PHE A 1 87 ? 35.737 -0.187 -50.445 1.00 54.06 87 PHE A CA 1
ATOM 674 C C . PHE A 1 87 ? 35.289 0.134 -49.006 1.00 54.06 87 PHE A C 1
ATOM 676 O O . PHE A 1 87 ? 36.039 -0.124 -48.068 1.00 54.06 87 PHE A O 1
ATOM 683 N N . SER A 1 88 ? 34.084 0.685 -48.824 1.00 52.31 88 SER A N 1
ATOM 684 C CA . SER A 1 88 ? 33.516 1.039 -47.515 1.00 52.31 88 SER A CA 1
ATOM 685 C C . SER A 1 88 ? 32.382 0.115 -47.043 1.00 52.31 88 SER A C 1
ATOM 687 O O . SER A 1 88 ? 32.004 0.183 -45.871 1.00 52.31 88 SER A O 1
ATOM 689 N N . HIS A 1 89 ? 31.878 -0.787 -47.899 1.00 52.56 89 HIS A N 1
ATOM 690 C CA . HIS A 1 89 ? 30.828 -1.749 -47.543 1.00 52.56 89 HIS A CA 1
ATOM 691 C C . HIS A 1 89 ? 31.368 -2.843 -46.619 1.00 52.56 89 HIS A C 1
ATOM 693 O O . HIS A 1 89 ? 31.746 -3.930 -47.046 1.00 52.56 89 HIS A O 1
ATOM 699 N N . SER A 1 90 ? 31.390 -2.533 -45.331 1.00 57.84 90 SER A N 1
ATOM 700 C CA . SER A 1 90 ? 31.605 -3.507 -44.264 1.00 57.84 90 SER A CA 1
ATOM 701 C C . SER A 1 90 ? 30.230 -3.994 -43.827 1.00 57.84 90 SER A C 1
ATOM 703 O O . SER A 1 90 ? 29.345 -3.166 -43.607 1.00 57.84 90 SER A O 1
ATOM 705 N N . GLN A 1 91 ? 30.030 -5.306 -43.717 1.00 67.56 91 GLN A N 1
ATOM 706 C CA . GLN A 1 91 ? 28.918 -5.819 -42.919 1.00 67.56 91 GLN A CA 1
ATOM 707 C C . GLN A 1 91 ? 29.227 -5.480 -41.460 1.00 67.56 91 GLN A C 1
ATOM 709 O O . GLN A 1 91 ? 30.362 -5.637 -41.015 1.00 67.56 91 GLN A O 1
ATOM 714 N N . TRP A 1 92 ? 28.251 -4.922 -40.759 1.00 73.06 92 TRP A N 1
ATOM 715 C CA . TRP A 1 92 ? 28.377 -4.565 -39.353 1.00 73.06 92 TRP A CA 1
ATOM 716 C C . TRP A 1 92 ? 27.129 -5.023 -38.622 1.00 73.06 92 TRP A C 1
ATOM 718 O O . TRP A 1 92 ? 26.024 -4.900 -39.142 1.00 73.06 92 TRP A O 1
ATOM 728 N N . ASP A 1 93 ? 27.301 -5.530 -37.416 1.00 82.19 93 ASP A N 1
ATOM 729 C CA . ASP A 1 93 ? 26.191 -5.947 -36.574 1.00 82.19 93 ASP A CA 1
ATOM 730 C C . ASP A 1 93 ? 26.101 -4.991 -35.384 1.00 82.19 93 ASP A C 1
ATOM 732 O O . ASP A 1 93 ? 27.101 -4.419 -34.942 1.00 82.19 93 ASP A O 1
ATOM 736 N N . ILE A 1 94 ? 24.876 -4.708 -34.941 1.00 82.75 94 ILE A N 1
ATOM 737 C CA . ILE A 1 94 ? 24.628 -3.790 -33.828 1.00 82.75 94 ILE A CA 1
ATOM 738 C C . ILE A 1 94 ? 24.219 -4.595 -32.611 1.00 82.75 94 ILE A C 1
ATOM 740 O O . ILE A 1 94 ? 23.109 -5.128 -32.575 1.00 82.75 94 ILE A O 1
ATOM 744 N N . ASP A 1 95 ? 25.060 -4.523 -31.584 1.00 87.00 95 ASP A N 1
ATOM 745 C CA . ASP A 1 95 ? 24.749 -5.000 -30.246 1.00 87.00 95 ASP A CA 1
ATOM 746 C C . ASP A 1 95 ? 24.350 -3.851 -29.319 1.00 87.00 95 ASP A C 1
ATOM 748 O O . ASP A 1 95 ? 25.081 -2.879 -29.107 1.00 87.00 95 ASP A O 1
ATOM 752 N N . ILE A 1 96 ? 23.167 -3.974 -28.722 1.00 85.81 96 ILE A N 1
ATOM 753 C CA . ILE A 1 96 ? 22.640 -3.065 -27.708 1.00 85.81 96 ILE A CA 1
ATOM 754 C C . ILE A 1 96 ? 22.665 -3.783 -26.362 1.00 85.81 96 ILE A C 1
ATOM 756 O O . ILE A 1 96 ? 21.857 -4.676 -26.101 1.00 85.81 96 ILE A O 1
ATOM 760 N N . ASN A 1 97 ? 23.567 -3.344 -25.486 1.00 86.56 97 ASN A N 1
ATOM 761 C CA . ASN A 1 97 ? 23.712 -3.859 -24.128 1.00 86.56 97 ASN A CA 1
ATOM 762 C C . ASN A 1 97 ? 22.983 -2.958 -23.123 1.00 86.56 97 ASN A C 1
ATOM 764 O O . ASN A 1 97 ? 23.331 -1.789 -22.944 1.00 86.56 97 ASN A O 1
ATOM 768 N N . LEU A 1 98 ? 21.968 -3.504 -22.454 1.00 86.31 98 LEU A N 1
ATOM 769 C CA . LEU A 1 98 ? 21.224 -2.833 -21.392 1.00 86.31 98 LEU A CA 1
ATOM 770 C C . LEU A 1 98 ? 21.878 -3.064 -20.024 1.00 86.31 98 LEU A C 1
ATOM 772 O O . LEU A 1 98 ? 22.502 -4.089 -19.772 1.00 86.31 98 LEU A O 1
ATOM 776 N N . SER A 1 99 ? 21.692 -2.122 -19.099 1.00 82.12 99 SER A N 1
ATOM 777 C CA . SER A 1 99 ? 22.262 -2.194 -17.744 1.00 82.12 99 SER A CA 1
ATOM 778 C C . SER A 1 99 ? 21.538 -3.158 -16.798 1.00 82.12 99 SER A C 1
ATOM 780 O O . SER A 1 99 ? 22.031 -3.425 -15.703 1.00 82.12 99 SER A O 1
ATOM 782 N N . ALA A 1 100 ? 20.361 -3.652 -17.185 1.00 84.81 100 ALA A N 1
ATOM 783 C CA . ALA A 1 100 ? 19.531 -4.535 -16.379 1.00 84.81 100 ALA A CA 1
ATOM 784 C C . ALA A 1 100 ? 18.793 -5.548 -17.258 1.00 84.81 100 ALA A C 1
ATOM 786 O O . ALA A 1 100 ? 18.589 -5.328 -18.454 1.00 84.81 100 ALA A O 1
ATOM 787 N N . LYS A 1 101 ? 18.380 -6.654 -16.633 1.00 88.06 101 LYS A N 1
ATOM 788 C CA . LYS A 1 101 ? 17.508 -7.658 -17.239 1.00 88.06 101 LYS A CA 1
ATOM 789 C C . LYS A 1 101 ? 16.065 -7.155 -17.252 1.00 88.06 101 LYS A C 1
ATOM 791 O O . LYS A 1 101 ? 15.557 -6.709 -16.221 1.00 88.06 101 LYS A O 1
ATOM 796 N N . TYR A 1 102 ? 15.410 -7.305 -18.397 1.00 85.94 102 TYR A N 1
ATOM 797 C CA . TYR A 1 102 ? 13.988 -7.015 -18.578 1.00 85.94 102 TYR A CA 1
ATOM 798 C C . TYR A 1 102 ? 13.255 -8.246 -19.109 1.00 85.94 102 TYR A C 1
ATOM 800 O O . TYR A 1 102 ? 13.859 -9.101 -19.771 1.00 85.94 102 TYR A O 1
ATOM 808 N N . GLU A 1 103 ? 11.968 -8.337 -18.797 1.00 85.38 103 GLU A N 1
ATOM 809 C CA . GLU A 1 103 ? 11.085 -9.351 -19.374 1.00 85.38 103 GLU A CA 1
ATOM 810 C C . GLU A 1 103 ? 10.717 -8.984 -20.822 1.00 85.38 103 GLU A C 1
ATOM 812 O O . GLU A 1 103 ? 10.800 -7.821 -21.227 1.00 85.38 103 GLU A O 1
ATOM 817 N N . ASP A 1 104 ? 10.344 -9.977 -21.633 1.00 82.12 104 ASP A N 1
ATOM 818 C CA . ASP A 1 104 ? 10.088 -9.770 -23.068 1.00 82.12 104 ASP A CA 1
ATOM 819 C C . ASP A 1 104 ? 8.883 -8.848 -23.340 1.00 82.12 104 ASP A C 1
ATOM 821 O O . ASP A 1 104 ? 8.827 -8.197 -24.382 1.00 82.12 104 ASP A O 1
ATOM 825 N N . ASP A 1 105 ? 7.928 -8.761 -22.412 1.00 85.12 105 ASP A N 1
ATOM 826 C CA . ASP A 1 105 ? 6.762 -7.872 -22.481 1.00 85.12 105 ASP A CA 1
ATOM 827 C C . ASP A 1 105 ? 7.063 -6.434 -22.019 1.00 85.12 105 ASP A C 1
ATOM 829 O O . ASP A 1 105 ? 6.344 -5.495 -22.372 1.00 85.12 105 ASP A O 1
ATOM 833 N N . GLU A 1 106 ? 8.148 -6.238 -21.269 1.00 83.56 106 GLU A N 1
ATOM 834 C CA . GLU A 1 106 ? 8.621 -4.924 -20.829 1.00 83.56 106 GLU A CA 1
ATOM 835 C C . GLU A 1 106 ? 9.367 -4.179 -21.948 1.00 83.56 106 GLU A C 1
ATOM 837 O O . GLU A 1 106 ? 9.439 -2.944 -21.931 1.00 83.56 106 GLU A O 1
ATOM 842 N N . VAL A 1 107 ? 9.909 -4.912 -22.927 1.00 88.75 107 VAL A N 1
ATOM 843 C CA . VAL A 1 107 ? 10.766 -4.371 -23.986 1.00 88.75 107 VAL A CA 1
ATOM 844 C C . VAL A 1 107 ? 10.045 -4.356 -25.326 1.00 88.75 107 VAL A C 1
ATOM 846 O O . VAL A 1 107 ? 9.689 -5.382 -25.895 1.00 88.75 107 VAL A O 1
ATOM 849 N N . SER A 1 108 ? 9.879 -3.165 -25.895 1.00 90.25 108 SER A N 1
ATOM 850 C CA . SER A 1 108 ? 9.397 -3.009 -27.268 1.00 90.25 108 SER A CA 1
ATOM 851 C C . SER A 1 108 ? 10.576 -2.756 -28.199 1.00 90.25 108 SER A C 1
ATOM 853 O O . SER A 1 108 ? 11.421 -1.908 -27.915 1.00 90.25 108 SER A O 1
ATOM 855 N N . LYS A 1 109 ? 10.618 -3.451 -29.336 1.00 91.06 109 LYS A N 1
ATOM 856 C CA . LYS A 1 109 ? 11.728 -3.367 -30.291 1.00 91.06 109 LYS A CA 1
ATOM 857 C C . LYS A 1 109 ? 11.261 -3.241 -31.734 1.00 91.06 109 LYS A C 1
ATOM 859 O O . LYS A 1 109 ? 10.221 -3.777 -32.114 1.00 91.06 109 LYS A O 1
ATOM 864 N N . SER A 1 110 ? 12.073 -2.572 -32.542 1.00 89.88 110 SER A N 1
ATOM 865 C CA . SER A 1 110 ? 11.971 -2.552 -33.998 1.00 89.88 110 SER A CA 1
ATOM 866 C C . SER A 1 110 ? 13.368 -2.449 -34.607 1.00 89.88 110 SER A C 1
ATOM 868 O O . SER A 1 110 ? 14.192 -1.698 -34.089 1.00 89.88 110 SER A O 1
ATOM 870 N N . PRO A 1 111 ? 13.627 -3.110 -35.742 1.00 86.06 111 PRO A N 1
ATOM 871 C CA . PRO A 1 111 ? 12.710 -3.993 -36.471 1.00 86.06 111 PRO A CA 1
ATOM 872 C C . PRO A 1 111 ? 12.489 -5.341 -35.762 1.00 86.06 111 PRO A C 1
ATOM 874 O O . PRO A 1 111 ? 13.229 -5.707 -34.853 1.00 86.06 111 PRO A O 1
ATOM 877 N N . SER A 1 112 ? 11.468 -6.098 -36.177 1.00 84.94 112 SER A N 1
ATOM 878 C CA . SER A 1 112 ? 11.125 -7.405 -35.582 1.00 84.94 112 SER A CA 1
ATOM 879 C C . SER A 1 112 ? 12.238 -8.453 -35.696 1.00 84.94 112 SER A C 1
ATOM 881 O O . SER A 1 112 ? 12.244 -9.409 -34.928 1.00 84.94 112 SER A O 1
ATOM 883 N N . VAL A 1 113 ? 13.183 -8.261 -36.621 1.00 86.44 113 VAL A N 1
ATOM 884 C CA . VAL A 1 113 ? 14.382 -9.101 -36.787 1.00 86.44 113 VAL A CA 1
ATOM 885 C C . VAL A 1 113 ? 15.413 -8.923 -35.675 1.00 86.44 113 VAL A C 1
ATOM 887 O O . VAL A 1 113 ? 16.317 -9.741 -35.580 1.00 86.44 113 VAL A O 1
ATOM 890 N N . MET A 1 114 ? 15.276 -7.909 -34.812 1.00 90.56 114 MET A N 1
ATOM 891 C CA . MET A 1 114 ? 16.144 -7.742 -33.646 1.00 90.56 114 MET A CA 1
ATOM 892 C C . MET A 1 114 ? 16.007 -8.932 -32.690 1.00 90.56 114 MET A C 1
ATOM 894 O O . MET A 1 114 ? 14.920 -9.205 -32.159 1.00 90.56 114 MET A O 1
ATOM 898 N N . ARG A 1 115 ? 17.117 -9.620 -32.423 1.00 90.50 115 ARG A N 1
ATOM 899 C CA . ARG A 1 115 ? 17.166 -10.843 -31.611 1.00 90.50 115 ARG A CA 1
ATOM 900 C C . ARG A 1 115 ? 17.662 -10.518 -30.212 1.00 90.50 115 ARG A C 1
ATOM 902 O O . ARG A 1 115 ? 18.474 -9.625 -30.022 1.00 90.50 115 ARG A O 1
ATOM 909 N N . ARG A 1 116 ? 17.138 -11.227 -29.215 1.00 90.19 116 ARG A N 1
ATOM 910 C CA . ARG A 1 116 ? 17.676 -11.188 -27.854 1.00 90.19 116 ARG A CA 1
ATOM 911 C C . ARG A 1 116 ? 18.727 -12.289 -27.767 1.00 90.19 116 ARG A C 1
ATOM 913 O O . ARG A 1 116 ? 18.377 -13.452 -27.944 1.00 90.19 116 ARG A O 1
ATOM 920 N N . ILE A 1 117 ? 19.981 -11.916 -27.540 1.00 91.06 117 ILE A N 1
ATOM 921 C CA . ILE A 1 117 ? 21.110 -12.859 -27.478 1.00 91.06 117 ILE A CA 1
ATOM 922 C C . ILE A 1 117 ? 21.481 -13.213 -26.032 1.00 91.06 117 ILE A C 1
ATOM 924 O O . ILE A 1 117 ? 22.055 -14.267 -25.778 1.00 91.06 117 ILE A O 1
ATOM 928 N N . SER A 1 118 ? 21.114 -12.364 -25.065 1.00 89.69 118 SER A N 1
ATOM 929 C CA . SER A 1 118 ? 21.322 -12.607 -23.635 1.00 89.69 118 SER A CA 1
ATOM 930 C C . SER A 1 118 ? 20.217 -11.964 -22.785 1.00 89.69 118 SER A C 1
ATOM 932 O O . SER A 1 118 ? 19.303 -11.311 -23.294 1.00 89.69 118 SER A O 1
ATOM 934 N N . ASP A 1 119 ? 20.310 -12.101 -21.462 1.00 86.75 119 ASP A N 1
ATOM 935 C CA . ASP A 1 119 ? 19.393 -11.439 -20.530 1.00 86.75 119 ASP A CA 1
ATOM 936 C C . ASP A 1 119 ? 19.394 -9.903 -20.658 1.00 86.75 119 ASP A C 1
ATOM 938 O O . ASP A 1 119 ? 18.392 -9.269 -20.317 1.00 86.75 119 ASP A O 1
ATOM 942 N N . THR A 1 120 ? 20.467 -9.309 -21.180 1.00 88.44 120 THR A N 1
ATOM 943 C CA . THR A 1 120 ? 20.668 -7.853 -21.257 1.00 88.44 120 THR A CA 1
ATOM 944 C C . THR A 1 120 ? 20.978 -7.339 -22.660 1.00 88.44 120 THR A C 1
ATOM 946 O O . THR A 1 120 ? 21.034 -6.127 -22.852 1.00 88.44 120 THR A O 1
ATOM 949 N N . SER A 1 121 ? 21.193 -8.224 -23.630 1.00 89.88 121 SER A N 1
ATOM 950 C CA . SER A 1 121 ? 21.788 -7.864 -24.919 1.00 89.88 121 SER A CA 1
ATOM 951 C C . SER A 1 121 ? 20.864 -8.191 -26.086 1.00 89.88 121 SER A C 1
ATOM 953 O O . SER A 1 121 ? 20.257 -9.269 -26.143 1.00 89.88 121 SER A O 1
ATOM 955 N N . TYR A 1 122 ? 20.785 -7.252 -27.026 1.00 90.94 122 TYR A N 1
ATOM 956 C CA . TYR A 1 122 ? 19.982 -7.342 -28.239 1.00 90.94 122 TYR A CA 1
ATOM 957 C C . TYR A 1 122 ? 20.853 -7.101 -29.462 1.00 90.94 122 TYR A C 1
ATOM 959 O O . TYR A 1 122 ? 21.595 -6.127 -29.485 1.00 90.94 122 TYR A O 1
ATOM 967 N N . GLU A 1 123 ? 20.699 -7.939 -30.476 1.00 91.81 123 GLU A N 1
ATOM 968 C CA . GLU A 1 123 ? 21.493 -7.914 -31.700 1.00 91.81 123 GLU A CA 1
ATOM 969 C C . GLU A 1 123 ? 20.601 -7.607 -32.907 1.00 91.81 123 GLU A C 1
ATOM 971 O O . GLU A 1 123 ? 19.458 -8.082 -33.011 1.00 91.81 123 GLU A O 1
ATOM 976 N N . VAL A 1 124 ? 21.133 -6.822 -33.841 1.00 90.00 124 VAL A N 1
ATOM 977 C CA . VAL A 1 124 ? 20.574 -6.651 -35.181 1.00 90.00 124 VAL A CA 1
ATOM 978 C C . VAL A 1 124 ? 21.674 -6.816 -36.217 1.00 90.00 124 VAL A C 1
ATOM 980 O O . VAL A 1 124 ? 22.619 -6.029 -36.248 1.00 90.00 124 VAL A O 1
ATOM 983 N N . LEU A 1 125 ? 21.490 -7.785 -37.112 1.00 87.06 125 LEU A N 1
ATOM 984 C CA . LEU A 1 125 ? 22.416 -8.030 -38.211 1.00 87.06 125 LEU A CA 1
ATOM 985 C C . LEU A 1 125 ? 22.196 -7.029 -39.355 1.00 87.06 125 LEU A C 1
ATOM 987 O O . LEU A 1 125 ? 21.051 -6.760 -39.746 1.00 87.06 125 LEU A O 1
ATOM 991 N N . SER A 1 126 ? 23.276 -6.514 -39.951 1.00 80.50 126 SER A N 1
ATOM 992 C CA . SER A 1 126 ? 23.172 -5.624 -41.131 1.00 80.50 126 SER A CA 1
ATOM 993 C C . SER A 1 126 ? 22.473 -6.284 -42.321 1.00 80.50 126 SER A C 1
ATOM 995 O O . SER A 1 126 ? 21.746 -5.621 -43.066 1.00 80.50 126 SER A O 1
ATOM 997 N N . SER A 1 127 ? 22.656 -7.594 -42.492 1.00 81.56 127 SER A N 1
ATOM 998 C CA . SER A 1 127 ? 22.016 -8.393 -43.543 1.00 81.56 127 SER A CA 1
ATOM 999 C C . SER A 1 127 ? 20.487 -8.410 -43.409 1.00 81.56 127 SER A C 1
ATOM 1001 O O . SER A 1 127 ? 19.771 -8.187 -44.392 1.00 81.56 127 SER A O 1
ATOM 1003 N N . ASP A 1 128 ? 19.983 -8.577 -42.185 1.00 84.81 128 ASP A N 1
ATOM 1004 C CA . ASP A 1 128 ? 18.552 -8.571 -41.879 1.00 84.81 128 ASP A CA 1
ATOM 1005 C C . ASP A 1 128 ? 17.941 -7.176 -42.137 1.00 84.81 128 ASP A C 1
ATOM 1007 O O . ASP A 1 128 ? 16.864 -7.064 -42.730 1.00 84.81 128 ASP A O 1
ATOM 1011 N N . LEU A 1 129 ? 18.648 -6.096 -41.782 1.00 81.00 129 LEU A N 1
ATOM 1012 C CA . LEU A 1 129 ? 18.219 -4.713 -42.050 1.00 81.00 129 LEU A CA 1
ATOM 1013 C C . LEU A 1 129 ? 18.129 -4.395 -43.544 1.00 81.00 129 LEU A C 1
ATOM 1015 O O . LEU A 1 129 ? 17.138 -3.804 -43.989 1.00 81.00 129 LEU A O 1
ATOM 1019 N N . ALA A 1 130 ? 19.143 -4.810 -44.309 1.00 78.12 130 ALA A N 1
ATOM 1020 C CA . ALA A 1 130 ? 19.197 -4.621 -45.754 1.00 78.12 130 ALA A CA 1
ATOM 1021 C C . ALA A 1 130 ? 18.036 -5.342 -46.455 1.00 78.12 130 ALA A C 1
ATOM 1023 O O . ALA A 1 130 ? 17.382 -4.756 -47.320 1.00 78.12 130 ALA A O 1
ATOM 1024 N N . SER A 1 131 ? 17.723 -6.573 -46.032 1.00 79.75 131 SER A N 1
ATOM 1025 C CA . SER A 1 131 ? 16.617 -7.362 -46.592 1.00 79.75 131 SER A CA 1
ATOM 1026 C C . SER A 1 131 ? 15.244 -6.706 -46.388 1.00 79.75 131 SER A C 1
ATOM 1028 O O . SER A 1 131 ? 14.391 -6.749 -47.274 1.00 79.75 131 SER A O 1
ATOM 1030 N N . LEU A 1 132 ? 15.044 -6.040 -45.246 1.00 79.12 132 LEU A N 1
ATOM 1031 C CA . LEU A 1 132 ? 13.789 -5.377 -44.890 1.00 79.12 132 LEU A CA 1
ATOM 1032 C C . LEU A 1 132 ? 13.713 -3.912 -45.336 1.00 79.12 132 LEU A C 1
ATOM 1034 O O . LEU A 1 132 ? 12.705 -3.253 -45.067 1.00 79.12 132 LEU A O 1
ATOM 1038 N N . GLN A 1 133 ? 14.772 -3.382 -45.960 1.00 79.50 133 GLN A N 1
ATOM 1039 C CA . GLN A 1 133 ? 14.930 -1.956 -46.274 1.00 79.50 133 GLN A CA 1
ATOM 1040 C C . GLN A 1 133 ? 14.659 -1.047 -45.058 1.00 79.50 133 GLN A C 1
ATOM 1042 O O . GLN A 1 133 ? 14.151 0.072 -45.187 1.00 79.50 133 GLN A O 1
ATOM 1047 N N . LYS A 1 134 ? 14.967 -1.533 -43.849 1.00 78.31 134 LYS A N 1
ATOM 1048 C CA . LYS A 1 134 ? 14.750 -0.796 -42.602 1.00 78.31 134 LYS A CA 1
ATOM 1049 C C . LYS A 1 134 ? 15.978 0.046 -42.295 1.00 78.31 134 LYS A C 1
ATOM 1051 O O . LYS A 1 134 ? 17.089 -0.461 -42.230 1.00 78.31 134 LYS A O 1
ATOM 1056 N N . LYS A 1 135 ? 15.744 1.337 -42.071 1.00 79.19 135 LYS A N 1
ATOM 1057 C CA . LYS A 1 135 ? 16.779 2.339 -41.779 1.00 79.19 135 LYS A CA 1
ATOM 1058 C C . LYS A 1 135 ? 16.677 2.915 -40.367 1.00 79.19 135 LYS A C 1
ATOM 1060 O O . LYS A 1 135 ? 17.455 3.782 -40.002 1.00 79.19 135 LYS A O 1
ATOM 1065 N N . GLU A 1 136 ? 15.731 2.443 -39.561 1.00 84.19 136 GLU A N 1
ATOM 1066 C CA . GLU A 1 136 ? 15.561 2.880 -38.175 1.00 84.19 136 GLU A CA 1
ATOM 1067 C C . GLU A 1 136 ? 15.484 1.661 -37.258 1.00 84.19 136 GLU A C 1
ATOM 1069 O O . GLU A 1 136 ? 14.697 0.736 -37.494 1.00 84.19 136 GLU A O 1
ATOM 1074 N N . ILE A 1 137 ? 16.301 1.687 -36.209 1.00 88.50 137 ILE A N 1
ATOM 1075 C CA . ILE A 1 137 ? 16.335 0.693 -35.144 1.00 88.50 137 ILE A CA 1
ATOM 1076 C C . ILE A 1 137 ? 15.981 1.403 -33.849 1.00 88.50 137 ILE A C 1
ATOM 1078 O O . ILE A 1 137 ? 16.588 2.413 -33.502 1.00 88.50 137 ILE A O 1
ATOM 1082 N N . TRP A 1 138 ? 15.031 0.861 -33.099 1.00 89.19 138 TRP A N 1
ATOM 1083 C CA . TRP A 1 138 ? 14.731 1.375 -31.775 1.00 89.19 138 TRP A CA 1
ATOM 1084 C C . TRP A 1 138 ? 14.443 0.265 -30.779 1.00 89.19 138 TRP A C 1
ATOM 1086 O O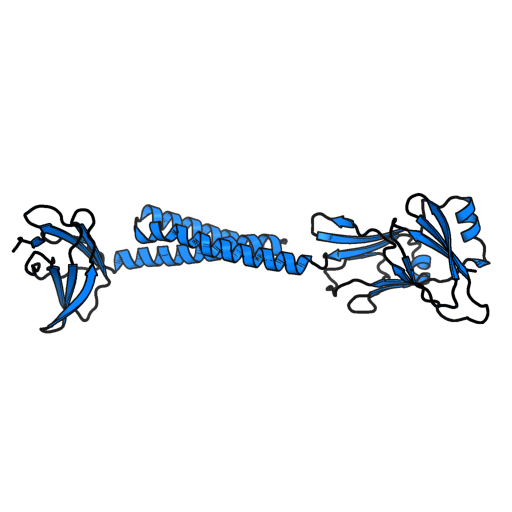 . TRP A 1 138 ? 13.900 -0.789 -31.110 1.00 89.19 138 TRP A O 1
ATOM 1096 N N . LEU A 1 139 ? 14.788 0.558 -29.531 1.00 89.81 139 LEU A N 1
ATOM 1097 C CA . LEU A 1 139 ? 14.566 -0.295 -28.377 1.00 89.81 139 LEU A CA 1
ATOM 1098 C C . LEU A 1 139 ? 13.996 0.574 -27.256 1.00 89.81 139 LEU A C 1
ATOM 1100 O O . LEU A 1 139 ? 14.606 1.569 -26.865 1.00 89.81 139 LEU A O 1
ATOM 1104 N N . VAL A 1 140 ? 12.808 0.225 -26.773 1.00 90.25 140 VAL A N 1
ATOM 1105 C CA . VAL A 1 140 ? 12.126 0.896 -25.663 1.00 90.25 140 VAL A CA 1
ATOM 1106 C C . VAL A 1 140 ? 12.072 -0.065 -24.488 1.00 90.25 140 VAL A C 1
ATOM 1108 O O . VAL A 1 140 ? 11.572 -1.176 -24.634 1.00 90.25 140 VAL A O 1
ATOM 1111 N N . PHE A 1 141 ? 12.564 0.369 -23.334 1.00 89.50 141 PHE A N 1
ATOM 1112 C CA . PHE A 1 141 ? 12.663 -0.439 -22.118 1.00 89.50 141 PHE A CA 1
ATOM 1113 C C . PHE A 1 141 ? 12.356 0.419 -20.879 1.00 89.50 141 PHE A C 1
ATOM 1115 O O . PHE A 1 141 ? 12.481 1.646 -20.937 1.00 89.50 141 PHE A O 1
ATOM 1122 N N . PRO A 1 142 ? 11.928 -0.173 -19.753 1.00 85.50 142 PRO A N 1
ATOM 1123 C CA . PRO A 1 142 ? 11.744 0.563 -18.505 1.00 85.50 142 PRO A CA 1
ATOM 1124 C C . PRO A 1 142 ? 13.067 1.153 -18.009 1.00 85.50 142 PRO A C 1
ATOM 1126 O O . PRO A 1 142 ? 14.131 0.580 -18.229 1.00 85.50 142 PRO A O 1
ATOM 1129 N N . ASN A 1 143 ? 13.024 2.273 -17.292 1.00 80.94 143 ASN A N 1
ATOM 1130 C CA . ASN A 1 143 ? 14.195 2.773 -16.579 1.00 80.94 143 ASN A CA 1
ATOM 1131 C C . ASN A 1 143 ? 14.643 1.736 -15.527 1.00 80.94 143 ASN A C 1
ATOM 1133 O O . ASN A 1 143 ? 13.824 1.199 -14.779 1.00 80.94 143 ASN A O 1
ATOM 1137 N N . ALA A 1 144 ? 15.949 1.473 -15.433 1.00 72.94 144 ALA A N 1
ATOM 1138 C CA . ALA A 1 144 ? 16.522 0.512 -14.489 1.00 72.94 144 ALA A CA 1
ATOM 1139 C C . ALA A 1 144 ? 16.150 0.811 -13.020 1.00 72.94 144 ALA A C 1
ATOM 1141 O O . ALA A 1 144 ? 16.049 -0.104 -12.204 1.00 72.94 144 ALA A O 1
ATOM 1142 N N . GLN A 1 145 ? 15.905 2.080 -12.674 1.00 75.50 145 GLN A N 1
ATOM 1143 C CA . GLN A 1 145 ? 15.494 2.486 -11.324 1.00 75.50 145 GLN A CA 1
ATOM 1144 C C . GLN A 1 145 ? 13.975 2.446 -11.102 1.00 75.50 145 GLN A C 1
ATOM 1146 O O . GLN A 1 145 ? 13.519 2.575 -9.963 1.00 75.50 145 GLN A O 1
ATOM 1151 N N . GLN A 1 146 ? 13.183 2.227 -12.155 1.00 77.06 146 GLN A N 1
ATOM 1152 C CA . GLN A 1 146 ? 11.724 2.294 -12.100 1.00 77.06 146 GLN A CA 1
ATOM 1153 C C . GLN A 1 146 ? 11.139 1.257 -11.135 1.00 77.06 146 GLN A C 1
ATOM 1155 O O . GLN A 1 146 ? 10.315 1.608 -10.298 1.00 77.06 146 GLN A O 1
ATOM 1160 N N . LYS A 1 147 ? 11.625 0.005 -11.160 1.00 76.50 147 LYS A N 1
ATOM 1161 C CA . LYS A 1 147 ? 11.154 -1.060 -10.249 1.00 76.50 147 LYS A CA 1
ATOM 1162 C C . LYS A 1 147 ? 11.398 -0.716 -8.773 1.00 76.50 147 LYS A C 1
ATOM 1164 O O . LYS A 1 147 ? 10.524 -0.930 -7.930 1.00 76.50 147 LYS A O 1
ATOM 1169 N N . ALA A 1 148 ? 12.565 -0.153 -8.453 1.00 81.19 148 ALA A N 1
ATOM 1170 C CA . ALA A 1 148 ? 12.895 0.273 -7.093 1.00 81.19 148 ALA A CA 1
ATOM 1171 C C . ALA A 1 148 ? 12.021 1.457 -6.647 1.00 81.19 148 ALA A C 1
ATOM 1173 O O . ALA A 1 148 ? 11.489 1.452 -5.536 1.00 81.19 148 ALA A O 1
ATOM 1174 N N . LEU A 1 149 ? 11.819 2.436 -7.534 1.00 81.75 149 LEU A N 1
ATOM 1175 C CA . LEU A 1 149 ? 10.946 3.582 -7.295 1.00 81.75 149 LEU A CA 1
ATOM 1176 C C . LEU A 1 149 ? 9.492 3.146 -7.063 1.00 81.75 149 LEU A C 1
ATOM 1178 O O . LEU A 1 149 ? 8.839 3.622 -6.137 1.00 81.75 149 LEU A O 1
ATOM 1182 N N . ASP A 1 150 ? 8.991 2.229 -7.880 1.00 82.94 150 ASP A N 1
ATOM 1183 C CA . ASP A 1 150 ? 7.626 1.722 -7.805 1.00 82.94 150 ASP A CA 1
ATOM 1184 C C . ASP A 1 150 ? 7.394 0.903 -6.528 1.00 82.94 150 ASP A C 1
ATOM 1186 O O . ASP A 1 150 ? 6.388 1.090 -5.837 1.00 82.94 150 ASP A O 1
ATOM 1190 N N . THR A 1 151 ? 8.384 0.108 -6.119 1.00 84.25 151 THR A N 1
ATOM 1191 C CA . THR A 1 151 ? 8.374 -0.567 -4.813 1.00 84.25 151 THR A CA 1
ATOM 1192 C C . THR A 1 151 ? 8.351 0.445 -3.662 1.00 84.25 151 THR A C 1
ATOM 1194 O O . THR A 1 151 ? 7.557 0.310 -2.730 1.00 84.25 151 THR A O 1
ATOM 1197 N N . ALA A 1 152 ? 9.173 1.496 -3.731 1.00 85.38 152 ALA A N 1
ATOM 1198 C CA . ALA A 1 152 ? 9.219 2.539 -2.709 1.00 85.38 152 ALA A CA 1
ATOM 1199 C C . ALA A 1 152 ? 7.893 3.313 -2.601 1.00 85.38 152 ALA A C 1
ATOM 1201 O O . ALA A 1 152 ? 7.417 3.549 -1.489 1.00 85.38 152 ALA A O 1
ATOM 1202 N N . LYS A 1 153 ? 7.261 3.657 -3.734 1.00 85.81 153 LYS A N 1
ATOM 1203 C CA . LYS A 1 153 ? 5.924 4.278 -3.765 1.00 85.81 153 LYS A CA 1
ATOM 1204 C C . LYS A 1 153 ? 4.897 3.402 -3.059 1.00 85.81 153 LYS A C 1
ATOM 1206 O O . LYS A 1 153 ? 4.138 3.902 -2.236 1.00 85.81 153 LYS A O 1
ATOM 1211 N N . LEU A 1 154 ? 4.898 2.101 -3.345 1.00 86.62 154 LEU A N 1
ATOM 1212 C CA . LEU A 1 154 ? 3.952 1.163 -2.751 1.00 86.62 154 LEU A CA 1
ATOM 1213 C C . LEU A 1 154 ? 4.145 1.047 -1.232 1.00 86.62 154 LEU A C 1
ATOM 1215 O O . LEU A 1 154 ? 3.173 1.147 -0.485 1.00 86.62 154 LEU A O 1
ATOM 1219 N N . ILE A 1 155 ? 5.389 0.920 -0.758 1.00 86.31 155 ILE A N 1
ATOM 1220 C CA . ILE A 1 155 ? 5.701 0.893 0.682 1.00 86.31 155 ILE A CA 1
ATOM 1221 C C . ILE A 1 155 ? 5.256 2.193 1.364 1.00 86.31 155 ILE A C 1
ATOM 1223 O O . ILE A 1 155 ? 4.603 2.152 2.409 1.00 86.31 155 ILE A O 1
ATOM 1227 N N . LEU A 1 156 ? 5.574 3.346 0.769 1.00 88.38 156 LEU A N 1
ATOM 1228 C CA . LEU A 1 156 ? 5.186 4.652 1.299 1.00 88.38 156 LEU A CA 1
ATOM 1229 C C . LEU A 1 156 ? 3.661 4.787 1.396 1.00 88.38 156 LEU A C 1
ATOM 1231 O O . LEU A 1 156 ? 3.147 5.229 2.423 1.00 88.38 156 LEU A O 1
ATOM 1235 N N . SER A 1 157 ? 2.936 4.354 0.366 1.00 87.06 157 SER A N 1
ATOM 1236 C CA . SER A 1 157 ? 1.473 4.323 0.347 1.00 87.06 157 SER A CA 1
ATOM 1237 C C . SER A 1 157 ? 0.886 3.482 1.480 1.00 87.06 157 SER A C 1
ATOM 1239 O O . SER A 1 157 ? 0.001 3.960 2.191 1.00 87.06 157 SER A O 1
ATOM 1241 N N . ILE A 1 158 ? 1.418 2.278 1.724 1.00 86.56 158 ILE A N 1
ATOM 1242 C CA . ILE A 1 158 ? 0.988 1.430 2.851 1.00 86.56 158 ILE A CA 1
ATOM 1243 C C . ILE A 1 158 ? 1.209 2.149 4.186 1.00 86.56 158 ILE A C 1
ATOM 1245 O O . ILE A 1 158 ? 0.309 2.190 5.027 1.00 86.56 158 ILE A O 1
ATOM 1249 N N . LEU A 1 159 ? 2.389 2.744 4.384 1.00 87.75 159 LEU A N 1
ATOM 1250 C CA . LEU A 1 159 ? 2.719 3.466 5.616 1.00 87.75 159 LEU A CA 1
ATOM 1251 C C . LEU A 1 159 ? 1.776 4.650 5.852 1.00 87.75 159 LEU A C 1
ATOM 1253 O O . LEU A 1 159 ? 1.278 4.818 6.966 1.00 87.75 159 LEU A O 1
ATOM 1257 N N . ILE A 1 160 ? 1.473 5.432 4.811 1.00 87.06 160 ILE A N 1
ATOM 1258 C CA . ILE A 1 160 ? 0.493 6.524 4.884 1.00 87.06 160 ILE A CA 1
ATOM 1259 C C . ILE A 1 160 ? -0.888 5.975 5.265 1.00 87.06 160 ILE A C 1
ATOM 1261 O O . ILE A 1 160 ? -1.544 6.534 6.146 1.00 87.06 160 ILE A O 1
ATOM 1265 N N . GLY A 1 161 ? -1.320 4.859 4.673 1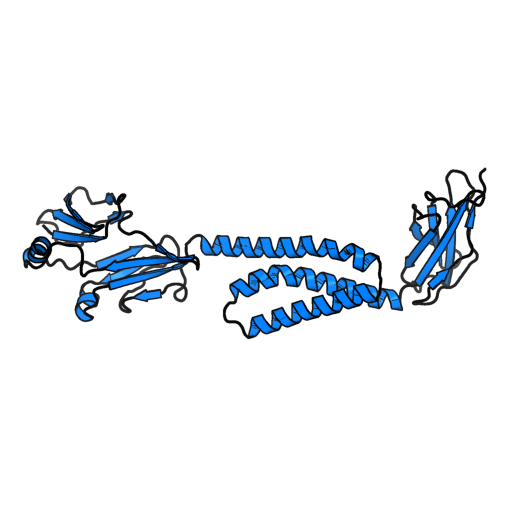.00 84.38 161 GLY A N 1
ATOM 1266 C CA . GLY A 1 161 ? -2.581 4.198 5.022 1.00 84.38 161 GLY A CA 1
ATOM 1267 C C . GLY A 1 161 ? -2.664 3.786 6.496 1.00 84.38 161 GLY A C 1
ATOM 1268 O O . GLY A 1 161 ? -3.666 4.036 7.171 1.00 84.38 161 GLY A O 1
ATOM 1269 N N . ILE A 1 162 ? -1.582 3.219 7.035 1.00 84.38 162 ILE A N 1
ATOM 1270 C CA . ILE A 1 162 ? -1.495 2.825 8.448 1.00 84.38 162 ILE A CA 1
ATOM 1271 C C . ILE A 1 162 ? -1.499 4.056 9.360 1.00 84.38 162 ILE A C 1
ATOM 1273 O O . ILE A 1 162 ? -2.286 4.108 10.303 1.00 84.38 162 ILE A O 1
ATOM 1277 N N . ILE A 1 163 ? -0.677 5.070 9.084 1.00 85.75 163 ILE A N 1
ATOM 1278 C CA . ILE A 1 163 ? -0.606 6.290 9.905 1.00 85.75 163 ILE A CA 1
ATOM 1279 C C . ILE A 1 163 ? -1.957 7.007 9.914 1.00 85.75 163 ILE A C 1
ATOM 1281 O O . ILE A 1 163 ? -2.447 7.409 10.969 1.00 85.75 163 ILE A O 1
ATOM 1285 N N . THR A 1 164 ? -2.602 7.124 8.753 1.00 83.00 164 THR A N 1
ATOM 1286 C CA . THR A 1 164 ? -3.891 7.814 8.648 1.00 83.00 164 THR A CA 1
ATOM 1287 C C . THR A 1 164 ? -5.024 7.069 9.356 1.00 83.00 164 THR A C 1
ATOM 1289 O O . THR A 1 164 ? -5.987 7.698 9.794 1.00 83.00 164 THR A O 1
ATOM 1292 N N . SER A 1 165 ? -4.913 5.748 9.549 1.00 80.81 165 SER A N 1
ATOM 1293 C CA . SER A 1 165 ? -5.883 4.979 10.347 1.00 80.81 165 SER A CA 1
ATOM 1294 C C . SER A 1 165 ? -5.974 5.451 11.807 1.00 80.81 165 SER A C 1
ATOM 1296 O O . SER A 1 165 ? -7.047 5.388 12.410 1.00 80.81 165 SER A O 1
ATOM 1298 N N . LEU A 1 166 ? -4.902 6.032 12.362 1.00 82.31 166 LEU A N 1
ATOM 1299 C CA . LEU A 1 166 ? -4.892 6.555 13.732 1.00 82.31 166 LEU A CA 1
ATOM 1300 C C . LEU A 1 166 ? -5.889 7.707 13.934 1.00 82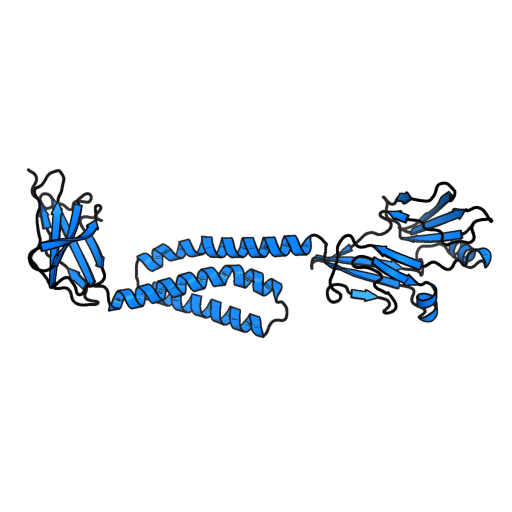.31 166 LEU A C 1
ATOM 1302 O O . LEU A 1 166 ? -6.445 7.848 15.024 1.00 82.31 166 LEU A O 1
ATOM 1306 N N . PHE A 1 167 ? -6.193 8.485 12.888 1.00 81.19 167 PHE A N 1
ATOM 1307 C CA . PHE A 1 167 ? -7.188 9.563 12.955 1.00 81.19 167 PHE A CA 1
ATOM 1308 C C . PHE A 1 167 ? -8.628 9.054 13.109 1.00 81.19 167 PHE A C 1
ATOM 1310 O O . PHE A 1 167 ? -9.510 9.824 13.484 1.00 81.19 167 PHE A O 1
ATOM 1317 N N . GLN A 1 168 ? -8.884 7.764 12.872 1.00 77.75 168 GLN A N 1
ATOM 1318 C CA . GLN A 1 168 ? -10.201 7.159 13.086 1.00 77.75 168 GLN A CA 1
ATOM 1319 C C . GLN A 1 168 ? -10.427 6.737 14.547 1.00 77.75 168 GLN A C 1
ATOM 1321 O O . GLN A 1 168 ? -11.574 6.575 14.972 1.00 77.75 168 GLN A O 1
ATOM 1326 N N . LEU A 1 169 ? -9.357 6.582 15.341 1.00 78.25 169 LEU A N 1
ATOM 1327 C CA . LEU A 1 169 ? -9.438 6.109 16.727 1.00 78.25 169 LEU A CA 1
ATOM 1328 C C . LEU A 1 169 ? -10.348 6.967 17.622 1.00 78.25 169 LEU A C 1
ATOM 1330 O O . LEU A 1 169 ? -11.133 6.375 18.365 1.00 78.25 169 LEU A O 1
ATOM 1334 N N . PRO A 1 170 ? -10.326 8.317 17.566 1.00 81.06 170 PRO A N 1
ATOM 1335 C CA . PRO A 1 170 ? -11.233 9.139 18.367 1.00 81.06 170 PRO A CA 1
ATOM 1336 C C . PRO A 1 170 ? -12.707 8.873 18.044 1.00 81.06 170 PRO A C 1
ATOM 1338 O O . PRO A 1 170 ? -13.520 8.738 18.951 1.00 81.06 170 PRO A O 1
ATOM 1341 N N . ILE A 1 171 ? -13.050 8.706 16.763 1.00 78.50 171 ILE A N 1
ATOM 1342 C CA . ILE A 1 171 ? -14.430 8.457 16.317 1.00 78.50 171 ILE A CA 1
ATOM 1343 C C . ILE A 1 171 ? -14.928 7.100 16.832 1.00 78.50 171 ILE A C 1
ATOM 1345 O O . ILE A 1 171 ? -16.049 6.987 17.336 1.00 78.50 171 ILE A O 1
ATOM 1349 N N . ILE A 1 172 ? -14.077 6.073 16.746 1.00 78.25 172 ILE A N 1
ATOM 1350 C CA . ILE A 1 172 ? -14.370 4.727 17.255 1.00 78.25 172 ILE A CA 1
ATOM 1351 C C . ILE A 1 172 ? -14.490 4.753 18.788 1.00 78.25 172 ILE A C 1
ATOM 1353 O O . ILE A 1 172 ? -15.389 4.123 19.352 1.00 78.25 172 ILE A O 1
ATOM 1357 N N . LYS A 1 173 ? -13.629 5.519 19.471 1.00 79.88 173 LYS A N 1
ATOM 1358 C CA . LYS A 1 173 ? -13.634 5.680 20.932 1.00 79.88 173 LYS A CA 1
ATOM 1359 C C . LYS A 1 173 ? -14.877 6.412 21.439 1.00 79.88 173 LYS A C 1
ATOM 1361 O O . LYS A 1 173 ? -15.442 6.000 22.449 1.00 79.88 173 LYS A O 1
ATOM 1366 N N . ASP A 1 174 ? -15.333 7.436 20.724 1.00 78.00 174 ASP A N 1
ATOM 1367 C CA . ASP A 1 174 ? -16.527 8.215 21.067 1.00 78.00 174 ASP A CA 1
ATOM 1368 C C . ASP A 1 174 ? -17.827 7.412 20.904 1.00 78.00 174 ASP A C 1
ATOM 1370 O O . ASP A 1 174 ? -18.857 7.768 21.484 1.00 78.00 174 ASP A O 1
ATOM 1374 N N . ARG A 1 175 ? -17.803 6.324 20.116 1.00 74.38 175 ARG A N 1
ATOM 1375 C CA . ARG A 1 175 ? -18.919 5.375 19.914 1.00 74.38 175 ARG A CA 1
ATOM 1376 C C . ARG A 1 175 ? -20.239 6.022 19.462 1.00 74.38 175 ARG A C 1
ATOM 1378 O O . ARG A 1 175 ? -21.321 5.448 19.633 1.00 74.38 175 ARG A O 1
ATOM 1385 N N . LYS A 1 176 ? -20.184 7.217 18.866 1.00 82.69 176 LYS A N 1
ATOM 1386 C CA . LYS A 1 176 ? -21.362 7.922 18.340 1.00 82.69 176 LYS A CA 1
ATOM 1387 C C . LYS A 1 176 ? -21.862 7.211 17.082 1.00 82.69 176 LYS A C 1
ATOM 1389 O O . LYS A 1 176 ? -21.187 7.217 16.059 1.00 82.69 176 LYS A O 1
ATOM 1394 N N . LEU A 1 177 ? -23.066 6.635 17.151 1.00 81.31 177 LEU A N 1
ATOM 1395 C CA . LEU A 1 177 ? -23.633 5.803 16.076 1.00 81.31 177 LEU A CA 1
ATOM 1396 C C . LEU A 1 177 ? -23.606 6.466 14.688 1.00 81.31 177 LEU A C 1
ATOM 1398 O O . LEU A 1 177 ? -23.180 5.790 13.757 1.00 81.31 177 LEU A O 1
ATOM 1402 N N . PRO A 1 178 ? -23.995 7.749 14.519 1.00 85.75 178 PRO A N 1
ATOM 1403 C CA . PRO A 1 178 ? -23.992 8.366 13.193 1.00 85.75 178 PRO A CA 1
ATOM 1404 C C . PRO A 1 178 ? -22.585 8.438 12.591 1.00 85.75 178 PRO A C 1
ATOM 1406 O O . PRO A 1 178 ? -22.399 8.138 11.417 1.00 85.75 178 PRO A O 1
ATOM 1409 N N . ALA A 1 179 ? -21.583 8.766 13.411 1.00 83.88 179 ALA A N 1
ATOM 1410 C CA . ALA A 1 179 ? -20.196 8.847 12.971 1.00 83.88 179 ALA A CA 1
ATOM 1411 C C . ALA A 1 179 ? -19.622 7.458 12.644 1.00 83.88 179 ALA A C 1
ATOM 1413 O O . ALA A 1 179 ? -18.932 7.295 11.645 1.00 83.88 179 ALA A O 1
ATOM 1414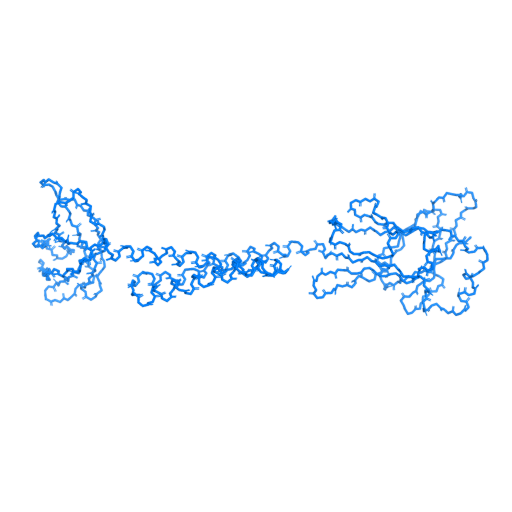 N N . VAL A 1 180 ? -19.962 6.440 13.441 1.00 85.12 180 VAL A N 1
ATOM 1415 C CA . VAL A 1 180 ? -19.548 5.048 13.198 1.00 85.12 180 VAL A CA 1
ATOM 1416 C C . VAL A 1 180 ? -20.172 4.489 11.916 1.00 85.12 180 VAL A C 1
ATOM 1418 O O . VAL A 1 180 ? -19.475 3.854 11.130 1.00 85.12 180 VAL A O 1
ATOM 1421 N N . LEU A 1 181 ? -21.463 4.746 11.674 1.00 86.12 181 LEU A N 1
ATOM 1422 C CA . LEU A 1 181 ? -22.143 4.335 10.441 1.00 86.12 181 LEU A CA 1
ATOM 1423 C C . LEU A 1 181 ? -21.556 5.031 9.212 1.00 86.12 181 LEU A C 1
ATOM 1425 O O . LEU A 1 181 ? -21.348 4.379 8.193 1.00 86.12 181 LEU A O 1
ATOM 1429 N N . LEU A 1 182 ? -21.242 6.324 9.321 1.00 87.31 182 LEU A N 1
ATOM 1430 C CA . LEU A 1 182 ? -20.575 7.060 8.251 1.00 87.31 182 LEU A CA 1
ATOM 1431 C C . LEU A 1 182 ? -19.228 6.416 7.900 1.00 87.31 182 LEU A C 1
ATOM 1433 O O . LEU A 1 182 ? -18.997 6.107 6.737 1.00 87.31 182 LEU A O 1
ATOM 1437 N N . VAL A 1 183 ? -18.383 6.150 8.904 1.00 86.50 183 VAL A N 1
ATOM 1438 C CA . VAL A 1 183 ? -17.079 5.484 8.726 1.00 86.50 183 VAL A CA 1
ATOM 1439 C C . VAL A 1 183 ? -17.231 4.091 8.108 1.00 86.50 183 VAL A C 1
ATOM 1441 O O . VAL A 1 183 ? -16.440 3.710 7.245 1.00 86.50 183 VAL A O 1
ATOM 1444 N N . PHE A 1 184 ? -18.253 3.332 8.510 1.00 86.94 184 PHE A N 1
ATOM 1445 C CA . PHE A 1 184 ? -18.539 2.014 7.945 1.00 86.94 184 PHE A CA 1
ATOM 1446 C C . PHE A 1 184 ? -18.892 2.095 6.452 1.00 86.94 184 PHE A C 1
ATOM 1448 O O . PHE A 1 184 ? -18.296 1.389 5.640 1.00 86.94 184 PHE A O 1
ATOM 1455 N N . ILE A 1 185 ? -19.824 2.979 6.078 1.00 88.62 185 ILE A N 1
ATOM 1456 C CA . ILE A 1 185 ? -20.304 3.124 4.694 1.00 88.62 185 ILE A CA 1
ATOM 1457 C C . ILE A 1 185 ? -19.193 3.634 3.772 1.00 88.62 185 ILE A C 1
ATOM 1459 O O . ILE A 1 185 ? -19.026 3.110 2.667 1.00 88.62 185 ILE A O 1
ATOM 1463 N N . THR A 1 186 ? -18.414 4.628 4.210 1.00 87.50 186 THR A N 1
ATOM 1464 C CA . THR A 1 186 ? -17.306 5.165 3.406 1.00 87.50 186 THR A CA 1
ATOM 1465 C C . THR A 1 186 ? -16.223 4.114 3.195 1.00 87.50 186 THR A C 1
ATOM 1467 O O . THR A 1 186 ? -15.762 3.926 2.072 1.00 87.50 186 THR A O 1
ATOM 1470 N N . SER A 1 187 ? -15.876 3.360 4.237 1.00 88.44 187 SER A N 1
ATOM 1471 C CA . SER A 1 187 ? -14.863 2.305 4.146 1.00 88.44 187 SER A CA 1
ATOM 1472 C C . SER A 1 187 ? -15.315 1.139 3.269 1.00 88.44 187 SER A C 1
ATOM 1474 O O . SER A 1 187 ? -14.539 0.649 2.452 1.00 88.44 187 SER A O 1
ATOM 1476 N N . LEU A 1 188 ? -16.586 0.735 3.368 1.00 89.38 188 LEU A N 1
ATOM 1477 C CA . LEU A 1 188 ? -17.156 -0.286 2.488 1.00 89.38 188 LEU A CA 1
ATOM 1478 C C . LEU A 1 188 ? -17.149 0.170 1.022 1.00 89.38 188 LEU A C 1
ATOM 1480 O O . LEU A 1 188 ? -16.784 -0.606 0.142 1.00 89.38 188 LEU A O 1
ATOM 1484 N N . SER A 1 189 ? -17.488 1.439 0.768 1.00 88.44 189 SER A N 1
ATOM 1485 C CA . SER A 1 189 ? -17.437 2.038 -0.573 1.00 88.44 189 SER A CA 1
ATOM 1486 C C . SER A 1 189 ? -16.021 2.028 -1.146 1.00 88.44 189 SER A C 1
ATOM 1488 O O . SER A 1 189 ? -15.837 1.638 -2.293 1.00 88.44 189 SER A O 1
ATOM 1490 N N . ILE A 1 190 ? -15.016 2.398 -0.345 1.00 87.88 190 ILE A N 1
ATOM 1491 C CA . ILE A 1 190 ? -13.601 2.382 -0.746 1.00 87.88 190 ILE A CA 1
ATOM 1492 C C . ILE A 1 190 ? -13.164 0.972 -1.151 1.00 87.88 190 ILE A C 1
ATOM 1494 O O . ILE A 1 190 ? -12.591 0.794 -2.226 1.00 87.88 190 ILE A O 1
ATOM 1498 N N . VAL A 1 191 ? -13.453 -0.039 -0.325 1.00 86.56 191 VAL A N 1
ATOM 1499 C CA . VAL A 1 191 ? -13.098 -1.436 -0.626 1.00 86.56 191 VAL A CA 1
ATOM 1500 C C . VAL A 1 191 ? -13.825 -1.922 -1.882 1.00 86.56 191 VAL A C 1
ATOM 1502 O O . VAL A 1 191 ? -13.196 -2.510 -2.760 1.00 86.56 191 VAL A O 1
ATOM 1505 N N . GLY A 1 192 ? -15.123 -1.627 -2.011 1.00 85.12 192 GLY A N 1
ATOM 1506 C CA . GLY A 1 192 ? -15.924 -2.010 -3.176 1.00 85.12 192 GLY A CA 1
ATOM 1507 C C . GLY A 1 192 ? -15.434 -1.375 -4.480 1.00 85.12 192 GLY A C 1
ATOM 1508 O O . GLY A 1 192 ? -15.257 -2.077 -5.473 1.00 85.12 192 GLY A O 1
ATOM 1509 N N . LEU A 1 193 ? -15.142 -0.069 -4.466 1.00 86.69 193 LEU A N 1
ATOM 1510 C CA . LEU A 1 193 ? -14.552 0.649 -5.601 1.00 86.69 193 LEU A CA 1
ATOM 1511 C C . LEU A 1 193 ? -13.170 0.093 -5.960 1.00 86.69 193 LEU A C 1
ATOM 1513 O O . LEU A 1 193 ? -12.889 -0.111 -7.138 1.00 86.69 193 LEU A O 1
ATOM 1517 N N . SER A 1 194 ? -12.333 -0.202 -4.959 1.00 85.38 194 SER A N 1
ATOM 1518 C CA . SER A 1 194 ? -11.009 -0.804 -5.181 1.00 85.38 194 SER A CA 1
ATOM 1519 C C . SER A 1 194 ? -11.125 -2.151 -5.894 1.00 85.38 194 SER A C 1
ATOM 1521 O O . SER A 1 194 ? -10.436 -2.387 -6.882 1.00 85.38 194 SER A O 1
ATOM 1523 N N . ALA A 1 195 ? -12.021 -3.022 -5.417 1.00 84.38 195 ALA A N 1
ATOM 1524 C CA . ALA A 1 195 ? -12.242 -4.344 -5.994 1.00 84.38 195 ALA A CA 1
ATOM 1525 C C . ALA A 1 195 ? -12.817 -4.266 -7.415 1.00 84.38 195 ALA A C 1
ATOM 1527 O O . ALA A 1 195 ? -12.371 -4.997 -8.295 1.00 84.38 195 ALA A O 1
ATOM 1528 N N . TYR A 1 196 ? -13.764 -3.353 -7.657 1.00 85.56 196 TYR A N 1
ATOM 1529 C CA . TYR A 1 196 ? -14.312 -3.112 -8.991 1.00 85.56 196 TYR A CA 1
ATOM 1530 C C . TYR A 1 196 ? -13.206 -2.707 -9.970 1.00 85.56 196 TYR A C 1
ATOM 1532 O O . TYR A 1 196 ? -13.010 -3.351 -10.999 1.00 85.56 196 TYR A O 1
ATOM 1540 N N . TYR A 1 197 ? -12.422 -1.684 -9.636 1.00 83.06 197 TYR A N 1
ATOM 1541 C CA . TYR A 1 197 ? -11.365 -1.226 -10.529 1.00 83.06 197 TYR A CA 1
ATOM 1542 C C . TYR A 1 197 ? -10.228 -2.240 -10.687 1.00 83.06 197 TYR A C 1
ATOM 1544 O O . TYR A 1 197 ? -9.640 -2.296 -11.761 1.00 83.06 197 TYR A O 1
ATOM 1552 N N . ALA A 1 198 ? -9.970 -3.099 -9.697 1.00 81.56 198 ALA A N 1
ATOM 1553 C CA . ALA A 1 198 ? -8.986 -4.176 -9.834 1.00 81.56 198 ALA A CA 1
ATOM 1554 C C . ALA A 1 198 ? -9.359 -5.185 -10.928 1.00 81.56 198 ALA A C 1
ATOM 1556 O O . ALA A 1 198 ? -8.475 -5.797 -11.519 1.00 81.56 198 ALA A O 1
ATOM 1557 N N . ILE A 1 199 ? -10.654 -5.339 -11.208 1.00 79.75 199 ILE A N 1
ATOM 1558 C CA . ILE A 1 199 ? -11.163 -6.250 -12.237 1.00 79.75 199 ILE A CA 1
ATOM 1559 C C . ILE A 1 199 ? -11.224 -5.562 -13.611 1.00 79.75 199 ILE A C 1
ATOM 1561 O O . ILE A 1 199 ? -10.968 -6.207 -14.624 1.00 79.75 199 ILE A O 1
ATOM 1565 N N . TYR A 1 200 ? -11.566 -4.269 -13.662 1.00 79.38 200 TYR A N 1
ATOM 1566 C CA . TYR A 1 200 ? -11.912 -3.586 -14.918 1.00 79.38 200 TYR A CA 1
ATOM 1567 C C . TYR A 1 200 ? -10.830 -2.656 -15.497 1.00 79.38 200 TYR A C 1
ATOM 1569 O O . TYR A 1 200 ? -10.924 -2.297 -16.671 1.00 79.38 200 TYR A O 1
ATOM 1577 N N . LEU A 1 201 ? -9.820 -2.232 -14.729 1.00 74.62 201 LEU A N 1
ATOM 1578 C CA . LEU A 1 201 ? -8.783 -1.302 -15.204 1.00 74.62 201 LEU A CA 1
ATOM 1579 C C . LEU A 1 201 ? -7.491 -2.028 -15.597 1.00 74.62 201 LEU A C 1
ATOM 1581 O O . LEU A 1 201 ? -6.923 -2.784 -14.818 1.00 74.62 201 LEU A O 1
ATOM 1585 N N . SER A 1 202 ? -6.966 -1.712 -16.784 1.00 56.97 202 SER A N 1
ATOM 1586 C CA . SER A 1 202 ? -5.685 -2.237 -17.286 1.00 56.97 202 SER A CA 1
ATOM 1587 C C . SER A 1 202 ? -4.449 -1.611 -16.623 1.00 56.97 202 SER A C 1
ATOM 1589 O O . SER A 1 202 ? -3.339 -2.117 -16.780 1.00 56.97 202 SER A O 1
ATOM 1591 N N . ARG A 1 203 ? -4.610 -0.522 -15.855 1.00 65.75 203 ARG A N 1
ATOM 1592 C CA . ARG A 1 203 ? -3.518 0.152 -15.128 1.00 65.75 203 ARG A CA 1
ATOM 1593 C C . ARG A 1 203 ? -3.334 -0.417 -13.721 1.00 65.75 203 ARG A C 1
ATOM 1595 O O . ARG A 1 203 ? -3.589 0.259 -12.724 1.00 65.75 203 ARG A O 1
ATOM 1602 N N . GLY A 1 204 ? -2.867 -1.662 -13.649 1.00 73.12 204 GLY A N 1
ATOM 1603 C CA . GLY A 1 204 ? -2.728 -2.399 -12.387 1.00 73.12 204 GLY A CA 1
ATOM 1604 C C . GLY A 1 204 ? -1.853 -1.699 -11.339 1.00 73.12 204 GLY A C 1
ATOM 1605 O O . GLY A 1 204 ? -2.203 -1.696 -10.162 1.00 73.12 204 GLY A O 1
ATOM 1606 N N . PHE A 1 205 ? -0.755 -1.049 -11.747 1.00 74.38 205 PHE A N 1
ATOM 1607 C CA . PHE A 1 205 ? 0.182 -0.435 -10.798 1.00 74.38 205 PHE A CA 1
ATOM 1608 C C . PHE A 1 205 ? -0.330 0.874 -10.170 1.00 74.38 205 PHE A C 1
ATOM 1610 O O . PHE A 1 205 ? -0.258 1.035 -8.953 1.00 74.38 205 PHE A O 1
ATOM 1617 N N . GLU A 1 206 ? -0.896 1.793 -10.960 1.00 76.75 206 GLU A N 1
ATOM 1618 C CA . GLU A 1 206 ? -1.485 3.038 -10.428 1.00 76.75 206 GLU A CA 1
ATOM 1619 C C . GLU A 1 206 ? -2.605 2.727 -9.429 1.00 76.75 206 GLU A C 1
ATOM 1621 O O . GLU A 1 206 ? -2.679 3.319 -8.347 1.00 76.75 206 GLU A O 1
ATOM 1626 N N . LEU A 1 207 ? -3.433 1.732 -9.762 1.00 81.81 207 LEU A N 1
ATOM 1627 C CA . LEU A 1 207 ? -4.461 1.239 -8.863 1.00 81.81 207 LEU A CA 1
ATOM 1628 C C . LEU A 1 207 ? -3.857 0.606 -7.605 1.00 81.81 207 LEU A C 1
ATOM 1630 O O . LEU A 1 207 ? -4.364 0.857 -6.517 1.00 81.81 207 LEU A O 1
ATOM 1634 N N . ALA A 1 208 ? -2.782 -0.178 -7.724 1.00 81.06 208 ALA A N 1
ATOM 1635 C CA . ALA A 1 208 ? -2.126 -0.808 -6.582 1.00 81.06 208 ALA A CA 1
ATOM 1636 C C . ALA A 1 208 ? -1.580 0.224 -5.584 1.00 81.06 208 ALA A C 1
ATOM 1638 O O . ALA A 1 208 ? -1.773 0.055 -4.384 1.00 81.06 208 ALA A O 1
ATOM 1639 N N . VAL A 1 209 ? -0.966 1.316 -6.052 1.00 83.19 209 VAL A N 1
ATOM 1640 C CA . VAL A 1 209 ? -0.470 2.408 -5.189 1.00 83.19 209 VAL A CA 1
ATOM 1641 C C . VAL A 1 209 ? -1.624 3.097 -4.450 1.00 83.19 209 VAL A C 1
ATOM 1643 O O . VAL A 1 209 ? -1.555 3.338 -3.239 1.00 83.19 209 VAL A O 1
ATOM 1646 N N . TRP A 1 210 ? -2.721 3.376 -5.156 1.00 84.12 210 TRP A N 1
ATOM 1647 C CA . TRP A 1 210 ? -3.918 3.951 -4.545 1.00 84.12 210 TRP A CA 1
ATOM 1648 C C . TRP A 1 210 ? -4.530 2.988 -3.514 1.00 84.12 210 TRP A C 1
ATOM 1650 O O . TRP A 1 210 ? -4.677 3.330 -2.339 1.00 84.12 210 TRP A O 1
ATOM 1660 N N . ALA A 1 211 ? -4.792 1.747 -3.919 1.00 85.94 211 ALA A N 1
ATOM 1661 C CA . ALA A 1 211 ? -5.362 0.697 -3.084 1.00 85.94 211 ALA A CA 1
ATOM 1662 C C . ALA A 1 211 ? -4.510 0.423 -1.834 1.00 85.94 211 ALA A C 1
ATOM 1664 O O . ALA A 1 211 ? -5.051 0.306 -0.736 1.00 85.94 211 ALA A O 1
ATOM 1665 N N . ALA A 1 212 ? -3.184 0.406 -1.968 1.00 85.25 212 ALA A N 1
ATOM 1666 C CA . ALA A 1 212 ? -2.246 0.232 -0.863 1.00 85.25 212 ALA A CA 1
ATOM 1667 C C . ALA A 1 212 ? -2.384 1.311 0.224 1.00 85.25 212 ALA A C 1
ATOM 1669 O O . ALA A 1 212 ? -2.152 1.029 1.397 1.00 85.25 212 ALA A O 1
ATOM 1670 N N . THR A 1 213 ? -2.808 2.523 -0.144 1.00 84.88 213 THR A N 1
ATOM 1671 C CA . THR A 1 213 ? -3.054 3.612 0.812 1.00 84.88 213 THR A CA 1
ATOM 1672 C C . THR A 1 213 ? -4.410 3.456 1.500 1.00 84.88 213 THR A C 1
ATOM 1674 O O . THR A 1 213 ? -4.524 3.577 2.719 1.00 84.88 213 THR A O 1
ATOM 1677 N N . PHE A 1 214 ? -5.461 3.175 0.729 1.00 84.94 214 PHE A N 1
ATOM 1678 C CA . PHE A 1 214 ? -6.836 3.258 1.222 1.00 84.94 214 PHE A CA 1
ATOM 1679 C C . PHE A 1 214 ? -7.375 1.954 1.821 1.00 84.94 214 PHE A C 1
ATOM 1681 O O . PHE A 1 214 ? -8.185 2.009 2.746 1.00 84.94 214 PHE A O 1
ATOM 1688 N N . ILE A 1 215 ? -6.933 0.785 1.348 1.00 86.94 215 ILE A N 1
ATOM 1689 C CA . ILE A 1 215 ? -7.433 -0.510 1.833 1.00 86.94 215 ILE A CA 1
ATOM 1690 C C . ILE A 1 215 ? -7.081 -0.739 3.309 1.00 86.94 215 ILE A C 1
ATOM 1692 O O . ILE A 1 215 ? -8.003 -1.038 4.071 1.00 86.94 215 ILE A O 1
ATOM 1696 N N . PRO A 1 216 ? -5.824 -0.568 3.773 1.00 84.50 216 PRO A N 1
ATOM 1697 C CA . PRO A 1 216 ? -5.508 -0.747 5.191 1.00 84.50 216 PRO A CA 1
ATOM 1698 C C . PRO A 1 216 ? -6.349 0.172 6.085 1.00 84.50 216 PRO A C 1
ATOM 1700 O O . PRO A 1 216 ? -6.914 -0.270 7.086 1.00 84.50 216 PRO A O 1
ATOM 1703 N N . HIS A 1 217 ? -6.503 1.433 5.670 1.00 83.94 217 HIS A N 1
ATOM 1704 C CA . HIS A 1 217 ? -7.323 2.427 6.355 1.00 83.94 217 HIS A CA 1
ATOM 1705 C C . HIS A 1 217 ? -8.798 2.007 6.447 1.00 83.94 217 HIS A C 1
ATOM 1707 O O . HIS A 1 217 ? -9.406 2.083 7.515 1.00 83.94 217 HIS A O 1
ATOM 1713 N N . ALA A 1 218 ? -9.374 1.531 5.341 1.00 87.31 218 ALA A N 1
ATOM 1714 C CA . ALA A 1 218 ? -10.766 1.106 5.275 1.00 87.31 218 ALA A CA 1
ATOM 1715 C C . ALA A 1 218 ? -11.030 -0.176 6.082 1.00 87.31 218 ALA A C 1
ATOM 1717 O O . ALA A 1 218 ? -12.048 -0.276 6.765 1.00 87.31 218 ALA A O 1
ATOM 1718 N N . LEU A 1 219 ? -10.114 -1.150 6.051 1.00 87.38 219 LEU A N 1
ATOM 1719 C CA . LEU A 1 219 ? -10.259 -2.404 6.796 1.00 87.38 219 LEU A CA 1
ATOM 1720 C C . LEU A 1 219 ? -10.224 -2.182 8.311 1.00 87.38 219 LEU A C 1
ATOM 1722 O O . LEU A 1 219 ? -11.051 -2.747 9.031 1.00 87.38 219 LEU A O 1
ATOM 1726 N N . ILE A 1 220 ? -9.317 -1.328 8.796 1.00 86.25 220 ILE A N 1
ATOM 1727 C CA . ILE A 1 220 ? -9.247 -0.963 10.218 1.00 86.25 220 ILE A CA 1
ATOM 1728 C C . ILE A 1 220 ? -10.540 -0.257 10.648 1.00 86.25 220 ILE A C 1
ATOM 1730 O O . ILE A 1 220 ? -11.125 -0.624 11.671 1.00 86.25 220 ILE A O 1
ATOM 1734 N N . ALA A 1 221 ? -11.038 0.690 9.846 1.00 86.31 221 ALA A N 1
ATOM 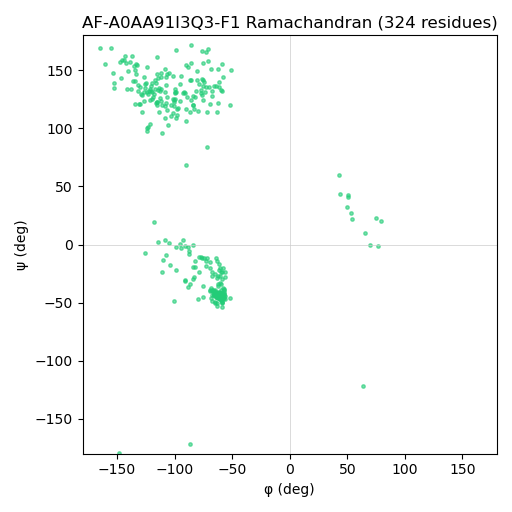1735 C CA . ALA A 1 221 ? -12.309 1.364 10.109 1.00 86.31 221 ALA A CA 1
ATOM 1736 C C . ALA A 1 221 ? -13.494 0.398 10.151 1.00 86.31 221 ALA A C 1
ATOM 1738 O O . ALA A 1 221 ? -14.309 0.471 11.071 1.00 86.31 221 ALA A O 1
ATOM 1739 N N . LEU A 1 222 ? -13.599 -0.505 9.170 1.00 88.19 222 LEU A N 1
ATOM 1740 C CA . LEU A 1 222 ? -14.661 -1.510 9.102 1.00 88.19 222 LEU A CA 1
ATOM 1741 C C . LEU A 1 222 ? -14.641 -2.399 10.343 1.00 88.19 222 LEU A C 1
ATOM 1743 O O . LEU A 1 222 ? -15.672 -2.554 10.999 1.00 88.19 222 LEU A O 1
ATOM 1747 N N . GLY A 1 223 ? -13.469 -2.925 10.707 1.00 88.00 223 GLY A N 1
ATOM 1748 C CA . GLY A 1 223 ? -13.296 -3.734 11.911 1.00 88.00 223 GLY A CA 1
ATOM 1749 C C . GLY A 1 223 ? -13.686 -2.974 13.180 1.00 88.00 223 GLY A C 1
ATOM 1750 O O . GLY A 1 223 ? -14.445 -3.488 14.002 1.00 88.00 223 GLY A O 1
ATOM 1751 N N . GLY A 1 224 ? -13.241 -1.721 13.314 1.00 86.88 224 GLY A N 1
ATOM 1752 C CA . GLY A 1 224 ? -13.592 -0.850 14.435 1.00 86.88 224 GLY A CA 1
ATOM 1753 C C . GLY A 1 224 ? -15.088 -0.534 14.510 1.00 86.88 224 GLY A C 1
ATOM 1754 O O . GLY A 1 224 ? -15.680 -0.583 15.588 1.00 86.88 224 GLY A O 1
ATOM 1755 N N . ALA A 1 225 ? -15.729 -0.265 13.374 1.00 88.06 225 ALA A N 1
ATOM 1756 C CA . ALA A 1 225 ? -17.156 0.020 13.309 1.00 88.06 225 ALA A CA 1
ATOM 1757 C C . ALA A 1 225 ? -18.004 -1.214 13.646 1.00 88.06 225 ALA A C 1
ATOM 1759 O O . ALA A 1 225 ? -18.911 -1.121 14.475 1.00 88.06 225 ALA A O 1
ATOM 1760 N N . ILE A 1 226 ? -17.668 -2.379 13.081 1.00 89.19 226 ILE A N 1
ATOM 1761 C CA . ILE A 1 226 ? -18.298 -3.663 13.421 1.00 89.19 226 ILE A CA 1
ATOM 1762 C C . ILE A 1 226 ? -18.134 -3.939 14.916 1.00 89.19 226 ILE A C 1
ATOM 1764 O O . ILE A 1 226 ? -19.114 -4.250 15.594 1.00 89.19 226 ILE A O 1
ATOM 1768 N N . TYR A 1 227 ? -16.926 -3.754 15.455 1.00 89.44 227 TYR A N 1
ATOM 1769 C CA . TYR A 1 227 ? -16.672 -3.908 16.883 1.00 89.44 227 TYR A CA 1
ATOM 1770 C C . TYR A 1 227 ? -17.582 -3.006 17.720 1.00 89.44 227 TYR A C 1
ATOM 1772 O O . TYR A 1 227 ? -18.197 -3.490 18.665 1.00 89.44 227 TYR A O 1
ATOM 1780 N N . VAL A 1 228 ? -17.724 -1.721 17.377 1.00 87.38 228 VAL A N 1
ATOM 1781 C CA . VAL A 1 228 ? -18.595 -0.797 18.122 1.00 87.38 228 VAL A CA 1
ATOM 1782 C C . VAL A 1 228 ? -20.070 -1.194 18.022 1.00 87.38 228 VAL A C 1
ATOM 1784 O O . VAL A 1 228 ? -20.783 -1.110 19.024 1.00 87.38 228 VAL A O 1
ATOM 1787 N N . LEU A 1 229 ? -20.538 -1.658 16.859 1.00 87.19 229 LEU A N 1
ATOM 1788 C CA . LEU A 1 229 ? -21.912 -2.140 16.680 1.00 87.19 229 LEU A CA 1
ATOM 1789 C C . LEU A 1 229 ? -22.200 -3.361 17.563 1.00 87.19 229 LEU A C 1
ATOM 1791 O O . LEU A 1 229 ? -23.210 -3.382 18.270 1.00 87.19 229 LEU A O 1
ATOM 1795 N N . ILE A 1 230 ? -21.286 -4.335 17.590 1.00 87.56 230 ILE A N 1
ATOM 1796 C CA . ILE A 1 230 ? -21.389 -5.508 18.468 1.00 87.56 230 ILE A CA 1
ATOM 1797 C C . ILE A 1 230 ? -21.307 -5.062 19.934 1.00 87.56 230 ILE A C 1
ATOM 1799 O O . ILE A 1 230 ? -22.166 -5.408 20.746 1.00 87.56 230 ILE A O 1
ATOM 1803 N N . ALA A 1 231 ? -20.313 -4.246 20.285 1.00 86.75 231 ALA A N 1
ATOM 1804 C CA . ALA A 1 231 ? -20.108 -3.766 21.644 1.00 86.75 231 ALA A CA 1
ATOM 1805 C C . ALA A 1 231 ? -21.343 -3.032 22.179 1.00 86.75 231 ALA A C 1
ATOM 1807 O O . ALA A 1 231 ? -21.723 -3.240 23.324 1.00 86.75 231 ALA A O 1
ATOM 1808 N N . ARG A 1 232 ? -22.034 -2.241 21.355 1.00 83.50 232 ARG A N 1
ATOM 1809 C CA . ARG A 1 232 ? -23.260 -1.542 21.760 1.00 83.50 232 ARG A CA 1
ATOM 1810 C C . ARG A 1 232 ? -24.398 -2.488 22.153 1.00 83.50 232 ARG A C 1
ATOM 1812 O O . ARG A 1 232 ? -25.185 -2.134 23.023 1.00 83.50 232 ARG A O 1
ATOM 1819 N N . HIS A 1 233 ? -24.509 -3.651 21.516 1.00 84.38 233 HIS A N 1
ATOM 1820 C CA . HIS A 1 233 ? -25.576 -4.609 21.813 1.00 84.38 233 HIS A CA 1
ATOM 1821 C C . HIS A 1 233 ? -25.240 -5.520 23.004 1.00 84.38 233 HIS A C 1
ATOM 1823 O O . HIS A 1 233 ? -26.129 -5.954 23.733 1.00 84.38 233 HIS A O 1
ATOM 1829 N N . TYR A 1 234 ? -23.954 -5.802 23.219 1.00 86.19 234 TYR A N 1
ATOM 1830 C CA . TYR A 1 234 ? -23.512 -6.821 24.172 1.00 86.19 234 TYR A CA 1
ATOM 1831 C C . TYR A 1 234 ? -22.795 -6.284 25.418 1.00 86.19 234 TYR A C 1
ATOM 1833 O O . TYR A 1 234 ? -22.788 -6.973 26.441 1.00 86.19 234 TYR A O 1
ATOM 1841 N N . GLN A 1 235 ? -22.199 -5.090 25.371 1.00 89.06 235 GLN A N 1
ATOM 1842 C CA . GLN A 1 235 ? -21.613 -4.451 26.551 1.00 89.06 235 GLN A CA 1
ATOM 1843 C C . GLN A 1 235 ? -22.690 -3.773 27.394 1.00 89.06 235 GLN A C 1
ATOM 1845 O O . GLN A 1 235 ? -23.698 -3.291 26.877 1.00 89.06 235 GLN A O 1
ATOM 1850 N N . ALA A 1 236 ? -22.458 -3.732 28.700 1.00 89.69 236 ALA A N 1
ATOM 1851 C CA . ALA A 1 236 ? -23.198 -2.870 29.606 1.00 89.69 236 ALA A CA 1
ATOM 1852 C C . ALA A 1 236 ? -22.418 -1.564 29.800 1.00 89.69 236 ALA A C 1
ATOM 1854 O O . ALA A 1 236 ? -21.182 -1.572 29.839 1.00 89.69 236 ALA A O 1
ATOM 1855 N N . SER A 1 237 ? -23.143 -0.455 29.936 1.00 90.56 237 SER A N 1
ATOM 1856 C CA . SER A 1 237 ? -22.558 0.848 30.252 1.00 90.56 237 SER A CA 1
ATOM 1857 C C . SER A 1 237 ? -23.058 1.321 31.611 1.00 90.56 237 SER A C 1
ATOM 1859 O O . SER A 1 237 ? -24.266 1.491 31.792 1.00 90.56 237 SER A O 1
ATOM 1861 N N . ILE A 1 238 ? -22.142 1.566 32.549 1.00 91.75 238 ILE A N 1
ATOM 1862 C CA . ILE A 1 238 ? -22.475 2.095 33.878 1.00 91.75 238 ILE A CA 1
ATOM 1863 C C . ILE A 1 238 ? -21.901 3.496 34.013 1.00 91.75 238 ILE A C 1
ATOM 1865 O O . ILE A 1 238 ? -20.683 3.659 34.044 1.00 91.75 238 ILE A O 1
ATOM 1869 N N . GLY A 1 239 ? -22.771 4.495 34.110 1.00 91.81 239 GLY A N 1
ATOM 1870 C CA . GLY A 1 239 ? -22.384 5.857 34.451 1.00 91.81 239 GLY A CA 1
ATOM 1871 C C . GLY A 1 239 ? -22.226 6.018 35.960 1.00 91.81 239 GLY A C 1
ATOM 1872 O O . GLY A 1 239 ? -23.093 5.602 36.732 1.00 91.81 239 GLY A O 1
ATOM 1873 N N . VAL A 1 240 ? -21.116 6.626 36.368 1.00 93.06 240 VAL A N 1
ATOM 1874 C CA . VAL A 1 240 ? -20.739 6.869 37.763 1.00 93.06 240 VAL A CA 1
ATOM 1875 C C . VAL A 1 240 ? -20.463 8.352 37.951 1.00 93.06 240 VAL A C 1
ATOM 1877 O O . VAL A 1 240 ? -19.830 8.976 37.100 1.00 93.06 240 VAL A O 1
ATOM 1880 N N . SER A 1 241 ? -20.932 8.895 39.073 1.00 93.62 241 SER A N 1
ATOM 1881 C CA . SER A 1 241 ? -20.638 10.254 39.523 1.00 93.62 241 SER A CA 1
ATOM 1882 C C . SER A 1 241 ? -20.045 10.192 40.927 1.00 93.62 241 SER A C 1
ATOM 1884 O O . SER A 1 241 ? -20.594 9.496 41.785 1.00 93.62 241 SER A O 1
ATOM 1886 N N . VAL A 1 242 ? -18.927 10.876 41.160 1.00 92.75 242 VAL A N 1
ATOM 1887 C CA . VAL A 1 242 ? -18.239 10.928 42.454 1.00 92.75 242 VAL A CA 1
ATOM 1888 C C . VAL A 1 242 ? -18.105 12.377 42.900 1.00 92.75 242 VAL A C 1
ATOM 1890 O O . VAL A 1 242 ? -17.632 13.234 42.149 1.00 92.75 242 VAL A O 1
ATOM 1893 N N . LEU A 1 243 ? -18.514 12.634 44.140 1.00 93.38 243 LEU A N 1
ATOM 1894 C CA . LEU A 1 243 ? -18.457 13.941 44.782 1.00 93.38 243 LEU A CA 1
ATOM 1895 C C . LEU A 1 243 ? -17.603 13.840 46.050 1.00 93.38 243 LEU A C 1
ATOM 1897 O O . LEU A 1 243 ? -17.814 12.922 46.836 1.00 93.38 243 LEU A O 1
ATOM 1901 N N . LEU A 1 244 ? -16.686 14.778 46.274 1.00 91.62 244 LEU A N 1
ATOM 1902 C CA . LEU A 1 244 ? -15.984 14.980 47.544 1.00 91.62 244 LEU A CA 1
ATOM 1903 C C . LEU A 1 244 ? -16.534 16.254 48.191 1.00 91.62 244 LEU A C 1
ATOM 1905 O O . LEU A 1 244 ? -16.513 17.307 47.559 1.00 91.62 244 LEU A O 1
ATOM 1909 N N . ASP A 1 245 ? -17.078 16.153 49.405 1.00 90.31 245 ASP A N 1
ATOM 1910 C CA . ASP A 1 245 ? -17.702 17.277 50.129 1.00 90.31 245 ASP A CA 1
ATOM 1911 C C . ASP A 1 245 ? -18.742 18.045 49.279 1.00 90.31 245 ASP A C 1
ATOM 1913 O O . ASP A 1 245 ? -18.831 19.270 49.287 1.00 90.31 245 ASP A O 1
ATOM 1917 N N . ASN A 1 246 ? -19.551 17.293 48.518 1.00 89.56 246 ASN A N 1
ATOM 1918 C CA . ASN A 1 246 ? -20.552 17.772 47.549 1.00 89.56 246 ASN A CA 1
ATOM 1919 C C . ASN A 1 246 ? -20.006 18.515 46.309 1.00 89.56 246 ASN A C 1
ATOM 1921 O O . ASN A 1 246 ? -2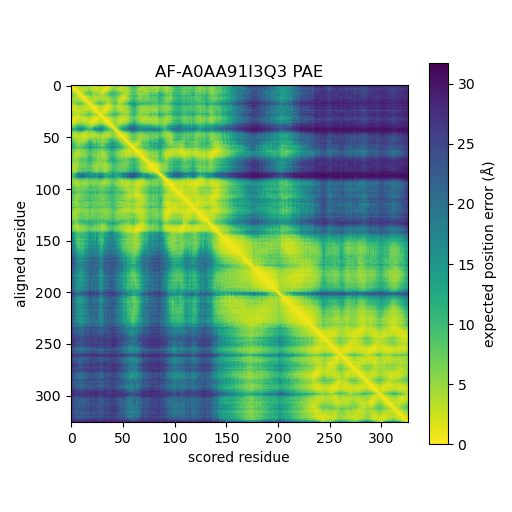0.803 19.025 45.522 1.00 89.56 246 ASN A O 1
ATOM 1925 N N . ALA A 1 247 ? -18.693 18.519 46.073 1.00 90.69 247 ALA A N 1
ATOM 1926 C CA . ALA A 1 247 ? -18.077 19.027 44.847 1.00 90.69 247 ALA A CA 1
ATOM 1927 C C . ALA A 1 247 ? -17.571 17.879 43.947 1.00 90.69 247 ALA A C 1
ATOM 1929 O O . ALA A 1 247 ? -17.141 16.845 44.459 1.00 90.69 247 ALA A O 1
ATOM 1930 N N . PRO A 1 248 ? -17.603 18.012 42.609 1.00 91.44 248 PRO A N 1
ATOM 1931 C CA . PRO A 1 248 ? -17.067 16.993 41.708 1.00 91.44 248 PRO A CA 1
ATOM 1932 C C . PRO A 1 248 ? -15.551 16.836 41.879 1.00 91.44 248 PRO A C 1
ATOM 1934 O O . PRO A 1 248 ? -14.821 17.823 41.943 1.00 91.44 248 PRO A O 1
ATOM 1937 N N . ILE A 1 249 ? -15.074 15.589 41.910 1.00 91.50 249 ILE A N 1
ATOM 1938 C CA . ILE A 1 249 ? -13.646 15.263 42.034 1.00 91.50 249 ILE A CA 1
ATOM 1939 C C . ILE A 1 249 ? -13.107 14.644 40.740 1.00 91.50 249 ILE A C 1
ATOM 1941 O O . ILE A 1 249 ? -13.717 13.745 40.174 1.00 91.50 249 ILE A O 1
ATOM 1945 N N . GLU A 1 250 ? -11.948 15.098 40.262 1.00 88.88 250 GLU A N 1
ATOM 1946 C CA . GLU A 1 250 ? -11.336 14.558 39.034 1.00 88.88 250 GLU A CA 1
ATOM 1947 C C . GLU A 1 250 ? -10.369 13.396 39.289 1.00 88.88 250 GLU A C 1
ATOM 1949 O O . GLU A 1 250 ? -10.246 12.498 38.456 1.00 88.88 250 GLU A O 1
ATOM 1954 N N . PHE A 1 251 ? -9.699 13.393 40.442 1.00 89.56 251 PHE A N 1
ATOM 1955 C CA . PHE A 1 251 ? -8.688 12.399 40.804 1.00 89.56 251 PHE A CA 1
ATOM 1956 C C . PHE A 1 251 ? -9.213 11.511 41.929 1.00 89.56 251 PHE A C 1
ATOM 1958 O O . PHE A 1 251 ? -9.168 11.870 43.106 1.00 89.56 251 PHE A O 1
ATOM 1965 N N . CYS A 1 252 ? -9.751 10.356 41.550 1.00 89.38 252 CYS A N 1
ATOM 1966 C CA . CYS A 1 252 ? -10.309 9.372 42.465 1.00 89.38 252 CYS A CA 1
ATOM 1967 C C . CYS A 1 252 ? -10.204 7.985 41.830 1.00 89.38 252 CYS A C 1
ATOM 1969 O O . CYS A 1 252 ? -10.455 7.818 40.636 1.00 89.38 252 CYS A O 1
ATOM 1971 N N . GLU A 1 253 ? -9.838 6.993 42.636 1.00 92.56 253 GLU A N 1
ATOM 1972 C CA . GLU A 1 253 ? -9.851 5.599 42.220 1.00 92.56 253 GLU A CA 1
ATOM 1973 C C . GLU A 1 253 ? -11.283 5.071 42.293 1.00 92.56 253 GLU A C 1
ATOM 1975 O O . GLU A 1 253 ? -11.864 4.957 43.372 1.00 92.56 253 GLU A O 1
ATOM 1980 N N . VAL A 1 254 ? -11.845 4.733 41.136 1.00 93.38 254 VAL A N 1
ATOM 1981 C CA . VAL A 1 254 ? -13.161 4.114 41.002 1.00 93.38 254 VAL A CA 1
ATOM 1982 C C . VAL A 1 254 ? -12.986 2.720 40.415 1.00 93.38 254 VAL A C 1
ATOM 1984 O O . VAL A 1 254 ? -12.423 2.553 39.333 1.00 93.38 254 VAL A O 1
ATOM 1987 N N . ILE A 1 255 ? -13.474 1.708 41.124 1.00 95.19 255 ILE A N 1
ATOM 1988 C CA . ILE A 1 255 ? -13.335 0.298 40.762 1.00 95.19 255 ILE A CA 1
ATOM 1989 C C . ILE A 1 255 ? -14.722 -0.303 40.563 1.00 95.19 255 ILE A C 1
ATOM 1991 O O . ILE A 1 255 ? -15.575 -0.240 41.450 1.00 95.19 255 ILE A O 1
ATOM 1995 N N . LEU A 1 256 ? -14.929 -0.933 39.410 1.00 94.94 256 LEU A N 1
ATOM 1996 C CA . LEU A 1 256 ? -16.066 -1.808 39.170 1.00 94.94 256 LEU A CA 1
ATOM 1997 C C . LEU A 1 256 ? -15.740 -3.204 39.709 1.00 94.94 256 LEU A C 1
ATOM 1999 O O . LEU A 1 256 ? -14.792 -3.850 39.256 1.00 94.94 256 LEU A O 1
ATOM 2003 N N . LEU A 1 257 ? -16.541 -3.679 40.657 1.00 95.31 257 LEU A N 1
ATOM 2004 C CA . LEU A 1 257 ? -16.392 -4.982 41.297 1.00 95.31 257 LEU A CA 1
ATOM 2005 C C . LEU A 1 257 ? -17.486 -5.938 40.809 1.00 95.31 257 LEU A C 1
ATOM 2007 O O . LEU A 1 257 ? -18.651 -5.556 40.706 1.00 95.31 257 LEU A O 1
ATOM 2011 N N . GLY A 1 258 ? -17.115 -7.187 40.532 1.00 94.62 258 GLY A N 1
ATOM 2012 C CA . GLY A 1 258 ? -18.017 -8.265 40.127 1.00 94.62 258 GLY A CA 1
ATOM 2013 C C . GLY A 1 258 ? -18.071 -9.372 41.178 1.00 94.62 258 GLY A C 1
ATOM 2014 O O . GLY A 1 258 ? -17.033 -9.825 41.664 1.00 94.62 258 GLY A O 1
ATOM 2015 N N . LYS A 1 259 ? -19.278 -9.822 41.527 1.00 95.06 259 LYS A N 1
ATOM 2016 C CA . LYS A 1 259 ? -19.515 -10.854 42.545 1.00 95.06 259 LYS A CA 1
ATOM 2017 C C . LYS A 1 259 ? -19.363 -12.250 41.959 1.00 95.06 259 LYS A C 1
ATOM 2019 O O . LYS A 1 259 ? -20.094 -12.615 41.040 1.00 95.06 259 LYS A O 1
ATOM 2024 N N . LYS A 1 260 ? -18.433 -13.041 42.491 1.00 93.75 260 LYS A N 1
ATOM 2025 C CA . LYS A 1 260 ? -18.174 -14.432 42.095 1.00 93.75 260 LYS A CA 1
ATOM 2026 C C . LYS A 1 260 ? -18.294 -15.329 43.327 1.00 93.75 260 LYS A C 1
ATOM 2028 O O . LYS A 1 260 ? -17.381 -15.402 44.149 1.00 93.75 260 LYS A O 1
ATOM 2033 N N . GLY A 1 261 ? -19.439 -15.995 43.467 1.00 88.62 261 GLY A N 1
ATOM 2034 C CA . GLY A 1 261 ? -19.795 -16.666 44.720 1.00 88.62 261 GLY A CA 1
ATOM 2035 C C . GLY A 1 261 ? -19.948 -15.636 45.844 1.00 88.62 261 GLY A C 1
ATOM 2036 O O . GLY A 1 261 ? -20.722 -14.692 45.701 1.00 88.62 261 GLY A O 1
ATOM 2037 N N . ASN A 1 262 ? -19.167 -15.779 46.918 1.00 88.25 262 ASN A N 1
ATOM 2038 C CA . ASN A 1 262 ? -19.162 -14.840 48.050 1.00 88.25 262 ASN A CA 1
ATOM 2039 C C . ASN A 1 262 ? -18.078 -13.750 47.959 1.00 88.25 262 ASN A C 1
ATOM 2041 O O . ASN A 1 262 ? -18.036 -12.869 48.813 1.00 88.25 262 ASN A O 1
ATOM 2045 N N . ASN A 1 263 ? -17.223 -13.781 46.932 1.00 92.25 263 ASN A N 1
ATOM 2046 C CA . ASN A 1 263 ? -16.092 -12.861 46.802 1.00 92.25 263 ASN A CA 1
ATOM 2047 C C . ASN A 1 263 ? -16.354 -11.779 45.748 1.00 92.25 263 ASN A C 1
ATOM 2049 O O . ASN A 1 263 ? -17.001 -12.026 44.728 1.00 92.25 263 ASN A O 1
ATOM 2053 N N . TRP A 1 264 ? -15.793 -10.591 45.973 1.00 93.69 264 TRP A N 1
ATOM 2054 C CA . TRP A 1 264 ? -15.792 -9.483 45.018 1.00 93.69 264 TRP A CA 1
ATOM 2055 C C . TRP A 1 264 ? -14.440 -9.413 44.300 1.00 93.69 264 TRP A C 1
ATOM 2057 O O . TRP A 1 264 ? -13.402 -9.287 44.944 1.00 93.69 264 TRP A O 1
ATOM 2067 N N . GLU A 1 265 ? -14.445 -9.499 42.969 1.00 94.06 265 GLU A N 1
ATOM 2068 C CA . GLU A 1 265 ? -13.249 -9.362 42.124 1.00 94.06 265 GLU A CA 1
ATOM 2069 C C . GLU A 1 265 ? -13.272 -8.017 41.379 1.00 94.06 265 GLU A C 1
ATOM 2071 O O . GLU A 1 265 ? -14.329 -7.580 40.921 1.00 94.06 265 GLU A O 1
ATOM 2076 N N . SER A 1 266 ? -12.106 -7.391 41.191 1.00 92.38 266 SER A N 1
ATOM 2077 C CA . SER A 1 266 ? -11.966 -6.210 40.326 1.00 92.38 266 SER A CA 1
ATOM 2078 C C . SER A 1 266 ? -12.190 -6.576 38.857 1.00 92.38 266 SER A C 1
ATOM 2080 O O . SER A 1 266 ? -11.585 -7.518 38.338 1.00 92.38 266 SER A O 1
ATOM 2082 N N . VAL A 1 267 ? -13.085 -5.842 38.196 1.00 91.56 267 VAL A N 1
ATOM 2083 C CA . VAL A 1 267 ? -13.420 -6.003 36.775 1.00 91.56 267 VAL A CA 1
ATOM 2084 C C . VAL A 1 267 ? -12.715 -4.944 35.945 1.00 91.56 267 VAL A C 1
ATOM 2086 O O . VAL A 1 267 ? -12.108 -5.267 34.925 1.00 91.56 267 VAL A O 1
ATOM 2089 N N . GLU A 1 268 ? -12.812 -3.692 36.378 1.00 92.12 268 GLU A N 1
ATOM 2090 C CA . GLU A 1 268 ? -12.263 -2.534 35.685 1.00 92.12 268 GLU A CA 1
ATOM 2091 C C . GLU A 1 268 ? -11.972 -1.427 36.701 1.00 92.12 268 GLU A C 1
ATOM 2093 O O . GLU A 1 268 ? -12.666 -1.304 37.713 1.00 92.12 268 GLU A O 1
ATOM 2098 N N . LYS A 1 269 ? -10.940 -0.627 36.438 1.00 92.38 269 LYS A N 1
ATOM 2099 C CA . LYS A 1 269 ? -10.493 0.453 37.315 1.00 92.38 269 LYS A CA 1
ATOM 2100 C C . LYS A 1 269 ? -10.294 1.731 36.507 1.00 92.38 269 LYS A C 1
ATOM 2102 O O . LYS A 1 269 ? -9.731 1.702 35.416 1.00 92.38 269 LYS A O 1
ATOM 2107 N N . ILE A 1 270 ? -10.742 2.842 37.074 1.00 91.06 270 ILE A N 1
ATOM 2108 C CA . ILE A 1 270 ? -10.632 4.192 36.531 1.00 91.06 270 ILE A CA 1
ATOM 2109 C C . ILE A 1 270 ? -9.980 5.067 37.599 1.00 91.06 270 ILE A C 1
ATOM 2111 O O . ILE A 1 270 ? -10.398 5.048 38.750 1.00 91.06 270 ILE A O 1
ATOM 2115 N N . GLU A 1 271 ? -8.966 5.842 37.224 1.00 88.44 271 GLU A N 1
ATOM 2116 C CA . GLU A 1 271 ? -8.253 6.740 38.153 1.00 88.44 271 GLU A CA 1
ATOM 2117 C C . GLU A 1 271 ? -8.531 8.225 37.887 1.00 88.44 271 GLU A C 1
ATOM 2119 O O . GLU A 1 271 ? -8.223 9.085 38.713 1.00 88.44 271 GLU A O 1
ATOM 2124 N N . ARG A 1 272 ? -9.122 8.534 36.726 1.00 87.25 272 ARG A N 1
ATOM 2125 C CA . ARG A 1 272 ? -9.438 9.898 36.307 1.00 87.25 272 ARG A CA 1
ATOM 2126 C C . ARG A 1 272 ? -10.893 10.015 35.882 1.00 87.25 272 ARG A C 1
ATOM 2128 O O . ARG A 1 272 ? -11.370 9.260 35.034 1.00 87.25 272 ARG A O 1
ATOM 2135 N N . LEU A 1 273 ? -11.575 10.996 36.450 1.00 88.44 273 LEU A N 1
ATOM 2136 C CA . LEU A 1 273 ? -12.959 11.358 36.173 1.00 88.44 273 LEU A CA 1
ATOM 2137 C C . LEU A 1 273 ? -12.991 12.683 35.397 1.00 88.44 273 LEU A C 1
ATOM 2139 O O . LEU A 1 273 ? -12.106 13.522 35.553 1.00 88.44 273 LEU A O 1
ATOM 2143 N N . ILE A 1 274 ? -14.010 12.878 34.563 1.00 88.25 274 ILE A N 1
ATOM 2144 C CA . ILE A 1 274 ? -14.244 14.129 33.831 1.00 88.25 274 ILE A CA 1
ATOM 2145 C C . ILE A 1 274 ? -15.374 14.863 34.554 1.00 88.25 274 ILE A C 1
ATOM 2147 O O . ILE A 1 274 ? -16.513 14.395 34.537 1.00 88.25 274 ILE A O 1
ATOM 2151 N N . ASN A 1 275 ? -15.075 15.984 35.219 1.00 88.69 275 ASN A N 1
ATOM 2152 C CA . ASN A 1 275 ? -16.035 16.723 36.055 1.00 88.69 275 ASN A CA 1
ATOM 2153 C C . ASN A 1 275 ? -16.763 15.823 37.078 1.00 88.69 275 ASN A C 1
ATOM 2155 O O . ASN A 1 275 ? -17.982 15.899 37.228 1.00 88.69 275 ASN A O 1
ATOM 2159 N N . GLY A 1 276 ? -16.039 14.909 37.733 1.00 87.19 276 GLY A N 1
ATOM 2160 C CA . GLY A 1 276 ? -16.627 13.953 38.682 1.00 87.19 276 GLY A CA 1
ATOM 2161 C C . GLY A 1 276 ? -17.369 12.778 38.049 1.00 87.19 276 GLY A C 1
ATOM 2162 O O . GLY A 1 276 ? -17.835 11.909 38.778 1.00 87.19 276 GLY A O 1
ATOM 2163 N N . ASN A 1 277 ? -17.464 12.703 36.719 1.00 90.94 277 ASN A N 1
ATOM 2164 C CA . ASN A 1 277 ? -18.227 11.670 36.024 1.00 90.94 277 ASN A CA 1
ATOM 2165 C C . ASN A 1 277 ? -17.335 10.761 35.177 1.00 90.94 277 ASN A C 1
ATOM 2167 O O . ASN A 1 277 ? -16.344 11.197 34.587 1.00 90.94 277 ASN A O 1
ATOM 2171 N N . ASN A 1 278 ? -17.713 9.489 35.071 1.00 91.38 278 ASN A N 1
ATOM 2172 C CA . ASN A 1 278 ? -17.137 8.563 34.097 1.00 91.38 278 ASN A CA 1
ATOM 2173 C C . ASN A 1 278 ? -18.121 7.428 33.770 1.00 91.38 278 ASN A C 1
ATOM 2175 O O . ASN A 1 278 ? -19.157 7.284 34.419 1.00 91.38 278 ASN A O 1
ATOM 2179 N N . VAL A 1 279 ? -17.820 6.640 32.739 1.00 90.06 279 VAL A N 1
ATOM 2180 C CA . VAL A 1 279 ? -18.640 5.519 32.281 1.00 90.06 279 VAL A CA 1
ATOM 2181 C C . VAL A 1 279 ? -17.774 4.273 32.131 1.00 90.06 279 VAL A C 1
ATOM 2183 O O . VAL A 1 279 ? -16.857 4.247 31.313 1.00 90.06 279 VAL A O 1
ATOM 2186 N N . PHE A 1 280 ? -18.118 3.211 32.855 1.00 90.75 280 PHE A N 1
ATOM 2187 C CA . PHE A 1 280 ? -17.563 1.878 32.622 1.00 90.75 280 PHE A CA 1
ATOM 2188 C C . PHE A 1 280 ? -18.233 1.245 31.405 1.00 90.75 280 PHE A C 1
ATOM 2190 O O . PHE A 1 280 ? -19.462 1.216 31.327 1.00 90.75 280 PHE A O 1
ATOM 2197 N N . ASN A 1 281 ? -17.441 0.717 30.470 1.00 89.38 281 ASN A N 1
ATOM 2198 C CA . ASN A 1 281 ? -17.936 -0.001 29.295 1.00 89.38 281 ASN A CA 1
ATOM 2199 C C . ASN A 1 281 ? -17.319 -1.396 29.251 1.00 89.38 281 ASN A C 1
ATOM 2201 O O . ASN A 1 281 ? -16.220 -1.583 28.731 1.00 89.38 281 ASN A O 1
ATOM 2205 N N . PHE A 1 282 ? -18.054 -2.390 29.737 1.00 89.31 282 PHE A N 1
ATOM 2206 C CA . PHE A 1 282 ? -17.517 -3.730 29.945 1.00 89.31 282 PHE A CA 1
ATOM 2207 C C . PHE A 1 282 ? -18.459 -4.809 29.412 1.00 89.31 282 PHE A C 1
ATOM 2209 O O . PHE A 1 282 ? -19.673 -4.639 29.279 1.00 89.31 282 PHE A O 1
ATOM 2216 N N . TRP A 1 283 ? -17.872 -5.955 29.083 1.00 89.12 283 TRP A N 1
ATOM 2217 C CA . TRP A 1 283 ? -18.613 -7.135 28.655 1.00 89.12 283 TRP A CA 1
ATOM 2218 C C . TRP A 1 283 ? -19.137 -7.887 29.876 1.00 89.12 283 TRP A C 1
ATOM 2220 O O . TRP A 1 283 ? -18.357 -8.252 30.758 1.00 89.12 283 TRP A O 1
ATOM 2230 N N . LEU A 1 284 ? -20.442 -8.168 29.906 1.00 86.50 284 LEU A N 1
ATOM 2231 C CA . LEU A 1 284 ? -21.047 -8.980 30.961 1.00 86.50 284 LEU A CA 1
ATOM 2232 C C . LEU A 1 284 ? -20.467 -10.399 30.926 1.00 86.50 284 LEU A C 1
ATOM 2234 O O . LEU A 1 284 ? -20.678 -11.153 29.974 1.00 86.50 284 LEU A O 1
ATOM 2238 N N . ARG A 1 285 ? -19.730 -10.772 31.976 1.00 85.44 285 ARG A N 1
ATOM 2239 C CA . ARG A 1 285 ? -19.127 -12.105 32.100 1.00 85.44 285 ARG A CA 1
ATOM 2240 C C . ARG A 1 285 ? -20.071 -13.023 32.871 1.00 85.44 285 ARG A C 1
ATOM 2242 O O . ARG A 1 285 ? -20.466 -12.688 33.981 1.00 85.44 285 ARG A O 1
ATOM 2249 N N . LYS A 1 286 ? -20.348 -14.220 32.336 1.00 84.56 286 LYS A N 1
ATOM 2250 C CA . LYS A 1 286 ? -21.232 -15.226 32.971 1.00 84.56 286 LYS A CA 1
ATOM 2251 C C . LYS A 1 286 ? -20.813 -15.626 34.393 1.00 84.56 286 LYS A C 1
ATOM 2253 O O . LYS A 1 286 ? -21.641 -16.104 35.152 1.00 84.56 286 LYS A O 1
ATOM 2258 N N . LYS A 1 287 ? -19.534 -15.453 34.745 1.00 88.81 287 LYS A N 1
ATOM 2259 C CA . LYS A 1 287 ? -19.000 -15.792 36.072 1.00 88.81 287 LYS A CA 1
ATOM 2260 C C . LYS A 1 287 ? -19.425 -14.831 37.189 1.00 88.81 287 LYS A C 1
ATOM 2262 O O . LYS A 1 287 ? -19.194 -15.158 38.348 1.00 88.81 287 LYS A O 1
ATOM 2267 N N . TYR A 1 288 ? -19.970 -13.65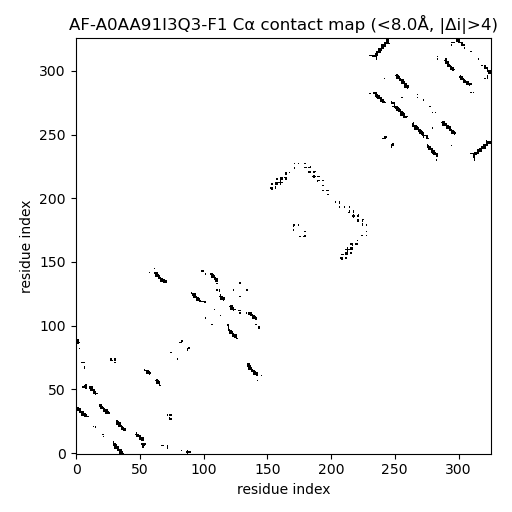8 36.851 1.00 90.38 288 TYR A N 1
ATOM 2268 C CA . TYR A 1 288 ? -20.391 -12.660 37.831 1.00 90.38 288 TYR A CA 1
ATOM 2269 C C . TYR A 1 288 ? -21.914 -12.615 37.944 1.00 90.38 288 TYR A C 1
ATOM 2271 O O . TYR A 1 288 ? -22.596 -12.444 36.935 1.00 90.38 288 TYR A O 1
ATOM 2279 N N . SER A 1 289 ? -22.437 -12.749 39.164 1.00 89.81 289 SER A N 1
ATOM 2280 C CA . SER A 1 289 ? -23.883 -12.704 39.431 1.00 89.81 289 SER A CA 1
ATOM 2281 C C . SER A 1 289 ? -24.424 -11.279 39.552 1.00 89.81 289 SER A C 1
ATOM 2283 O O . SER A 1 289 ? -25.602 -11.040 39.307 1.00 89.81 289 SER A O 1
ATOM 2285 N N . SER A 1 290 ? -23.581 -10.337 39.969 1.00 92.94 290 SER A N 1
ATOM 2286 C CA . SER A 1 290 ? -23.942 -8.944 40.234 1.00 92.94 290 SER A CA 1
ATOM 2287 C C . SER A 1 290 ? -22.695 -8.068 40.325 1.00 92.94 290 SER A C 1
ATOM 2289 O O . SER A 1 290 ? -21.565 -8.571 40.346 1.00 92.94 290 SER A O 1
ATOM 2291 N N . TYR A 1 291 ? -22.905 -6.754 40.338 1.00 94.44 291 TYR A N 1
ATOM 2292 C CA . TYR A 1 291 ? -21.851 -5.750 40.303 1.00 94.44 291 TYR A CA 1
ATOM 2293 C C . TYR A 1 291 ? -22.084 -4.679 41.372 1.00 94.44 291 TYR A C 1
ATOM 2295 O O . TYR A 1 291 ? -23.219 -4.431 41.781 1.00 94.44 291 TYR A O 1
ATOM 2303 N N . LYS A 1 292 ? -20.998 -4.042 41.810 1.00 94.75 292 LYS A N 1
ATOM 2304 C CA . LYS A 1 292 ? -21.009 -2.832 42.641 1.00 94.75 292 LYS A CA 1
ATOM 2305 C C . LYS A 1 292 ? -19.855 -1.921 42.232 1.00 94.75 292 LYS A C 1
ATOM 2307 O O . LYS A 1 292 ? -18.881 -2.385 41.638 1.00 94.75 292 LYS A O 1
ATOM 2312 N N . VAL A 1 293 ? -19.949 -0.637 42.547 1.00 94.94 293 VAL A N 1
ATOM 2313 C CA . VAL A 1 293 ? -18.888 0.341 42.287 1.00 94.94 293 VAL A CA 1
ATOM 2314 C C . VAL A 1 293 ? -18.318 0.812 43.614 1.00 94.94 293 VAL A C 1
ATOM 2316 O O . VAL A 1 293 ? -19.068 1.157 44.518 1.00 94.94 293 VAL A O 1
ATOM 2319 N N . SER A 1 294 ? -16.996 0.832 43.722 1.00 94.31 294 SER A N 1
ATOM 2320 C CA . SER A 1 294 ? -16.267 1.354 44.874 1.00 94.31 294 SER A CA 1
ATOM 2321 C C . SER A 1 294 ? -15.495 2.597 44.455 1.00 94.31 294 SER A C 1
ATOM 2323 O O . SER A 1 294 ? -14.823 2.567 43.428 1.00 94.31 294 SER A O 1
ATOM 2325 N N . ALA A 1 295 ? -15.549 3.663 45.249 1.00 93.44 295 ALA A N 1
ATOM 2326 C CA . ALA A 1 295 ? -14.751 4.870 45.061 1.00 93.44 295 ALA A CA 1
ATOM 2327 C C . ALA A 1 295 ? -13.856 5.120 46.278 1.00 93.44 295 ALA A C 1
ATOM 2329 O O . ALA A 1 295 ? -14.279 4.945 47.422 1.00 93.44 295 ALA A O 1
ATOM 2330 N N . LYS A 1 296 ? -12.615 5.539 46.027 1.00 91.62 296 LYS A N 1
ATOM 2331 C CA . LYS A 1 296 ? -11.619 5.859 47.050 1.00 91.62 296 LYS A CA 1
ATOM 2332 C C . LYS A 1 296 ? -10.801 7.078 46.635 1.00 91.62 296 LYS A C 1
ATOM 2334 O O . LYS A 1 296 ? -10.309 7.161 45.510 1.00 91.62 296 LYS A O 1
ATOM 2339 N N . SER A 1 297 ? -10.612 8.009 47.562 1.00 89.00 297 SER A N 1
ATOM 2340 C CA . SER A 1 297 ? -9.653 9.107 47.430 1.00 89.00 297 SER A CA 1
ATOM 2341 C C . SER A 1 297 ? -8.556 8.976 48.486 1.00 89.00 297 SER A C 1
ATOM 2343 O O . SER A 1 297 ? -8.726 8.294 49.494 1.00 89.00 297 SER A O 1
ATOM 2345 N N . THR A 1 298 ? -7.421 9.645 48.287 1.00 85.50 298 THR A N 1
ATOM 2346 C CA . THR A 1 298 ? -6.365 9.750 49.310 1.00 85.50 298 THR A CA 1
ATOM 2347 C C . THR A 1 298 ? -6.848 10.455 50.578 1.00 85.50 298 THR A C 1
ATOM 2349 O O . THR A 1 298 ? -6.267 10.260 51.641 1.00 85.50 298 THR A O 1
ATOM 2352 N N . ARG A 1 299 ? -7.913 11.258 50.468 1.00 82.38 299 ARG A N 1
ATOM 2353 C CA . ARG A 1 299 ? -8.460 12.098 51.541 1.00 82.38 299 ARG A CA 1
ATOM 2354 C C . ARG A 1 299 ? -9.750 11.567 52.168 1.00 82.38 299 ARG A C 1
ATOM 2356 O O . ARG A 1 299 ? -10.295 12.234 53.036 1.00 82.38 299 ARG A O 1
ATOM 2363 N N . SER A 1 300 ? -10.251 10.409 51.740 1.00 86.88 300 SER A N 1
ATOM 2364 C CA . SER A 1 300 ? -11.544 9.875 52.184 1.00 86.88 300 SER A CA 1
ATOM 2365 C C . SER A 1 300 ? -11.471 8.380 52.479 1.00 86.88 300 SER A C 1
ATOM 2367 O O . SER A 1 300 ? -10.567 7.680 52.018 1.00 86.88 300 SER A O 1
ATOM 2369 N N . ASP A 1 301 ? -12.451 7.869 53.221 1.00 87.81 301 ASP A N 1
ATOM 2370 C CA . ASP A 1 301 ? -12.700 6.429 53.274 1.00 87.81 301 ASP A CA 1
ATOM 2371 C C . ASP A 1 301 ? -13.294 5.905 51.960 1.00 87.81 301 ASP A C 1
ATOM 2373 O O . ASP A 1 301 ? -13.661 6.668 51.058 1.00 87.81 301 ASP A O 1
ATOM 2377 N N . VAL A 1 302 ? -13.319 4.577 51.840 1.00 90.44 302 VAL A N 1
ATOM 2378 C CA . VAL A 1 302 ? -13.911 3.872 50.701 1.00 90.44 302 VAL A CA 1
ATOM 2379 C C . VAL A 1 302 ? -15.430 3.959 50.797 1.00 90.44 302 VAL A C 1
ATOM 2381 O O . VAL A 1 302 ? -16.002 3.645 51.839 1.00 90.44 302 VAL A O 1
ATOM 2384 N N . VAL A 1 303 ? -16.082 4.340 49.700 1.00 92.44 303 VAL A N 1
ATOM 2385 C CA . VAL A 1 303 ? -17.545 4.368 49.592 1.00 92.44 303 VAL A CA 1
ATOM 2386 C C . VAL A 1 303 ? -17.981 3.443 48.467 1.00 92.44 303 VAL A C 1
ATOM 2388 O O . VAL A 1 303 ? -17.453 3.505 47.356 1.00 92.44 303 VAL A O 1
ATOM 2391 N N . GLU A 1 304 ? -18.956 2.583 48.753 1.00 93.44 304 GLU A N 1
ATOM 2392 C CA . GLU A 1 304 ? -19.484 1.603 47.808 1.00 93.44 304 GLU A CA 1
ATOM 2393 C C . GLU A 1 304 ? -20.928 1.931 47.407 1.00 93.44 304 GLU A C 1
ATOM 2395 O O . GLU A 1 304 ? -21.714 2.454 48.198 1.00 93.44 304 GLU A O 1
ATOM 2400 N N . SER A 1 305 ? -21.289 1.603 46.167 1.00 93.62 305 SER A N 1
ATOM 2401 C CA . SER A 1 305 ? -22.671 1.636 45.698 1.00 93.62 305 SER A CA 1
ATOM 2402 C C . SER A 1 305 ? -23.468 0.441 46.227 1.00 93.62 305 SER A C 1
ATOM 2404 O O . SER A 1 305 ? -22.909 -0.576 46.639 1.00 93.62 305 SER A O 1
ATOM 2406 N N . SER A 1 306 ? -24.792 0.508 46.090 1.00 91.50 306 SER A N 1
ATOM 2407 C CA . SER A 1 306 ? -25.646 -0.678 46.177 1.00 91.50 306 SER A CA 1
ATOM 2408 C C . SER A 1 306 ? -25.270 -1.728 45.119 1.00 91.50 306 SER A C 1
ATOM 2410 O O . SER A 1 306 ? -24.684 -1.407 44.082 1.00 91.50 306 SER A O 1
ATOM 2412 N N . GLU A 1 307 ? -25.598 -2.993 45.399 1.00 93.00 307 GLU A N 1
ATOM 2413 C CA . GLU A 1 307 ? -25.467 -4.109 44.456 1.00 93.00 307 GLU A CA 1
ATOM 2414 C C . GLU A 1 307 ? -26.513 -3.974 43.337 1.00 93.00 307 GLU A C 1
ATOM 2416 O O . GLU A 1 307 ? -27.680 -3.680 43.598 1.00 93.00 307 GLU A O 1
ATOM 2421 N N . PHE A 1 308 ? -26.107 -4.191 42.086 1.00 92.25 308 PHE A N 1
ATOM 2422 C CA . PHE A 1 308 ? -26.999 -4.128 40.927 1.00 92.25 308 PHE A CA 1
ATOM 2423 C C . PHE A 1 308 ? -26.650 -5.183 39.867 1.00 92.25 308 PHE A C 1
ATOM 2425 O O . PHE A 1 308 ? -25.557 -5.755 39.845 1.00 92.25 308 PHE A O 1
ATOM 2432 N N . GLN A 1 309 ? -27.599 -5.443 38.964 1.00 91.88 309 GLN A N 1
ATOM 2433 C CA . GLN A 1 309 ? -27.458 -6.385 37.852 1.00 91.88 309 GLN A CA 1
ATOM 2434 C C . GLN A 1 309 ? -27.681 -5.658 36.517 1.00 91.88 309 GLN A C 1
ATOM 2436 O O . GLN A 1 309 ? -28.821 -5.345 36.174 1.00 91.88 309 GLN A O 1
ATOM 2441 N N . PRO A 1 310 ? -26.609 -5.364 35.761 1.00 88.31 310 PRO A N 1
ATOM 2442 C CA . PRO A 1 310 ? -26.728 -4.720 34.466 1.00 88.31 310 PRO A CA 1
ATOM 2443 C C . PRO A 1 310 ? -27.224 -5.702 33.400 1.00 88.31 310 PRO A C 1
ATOM 2445 O O . PRO A 1 310 ? -26.774 -6.847 33.327 1.00 88.31 310 PRO A O 1
ATOM 2448 N N . ASN A 1 311 ? -28.085 -5.213 32.510 1.00 87.62 311 ASN A N 1
ATOM 2449 C CA . ASN A 1 311 ? -28.522 -5.941 31.320 1.00 87.62 311 ASN A CA 1
ATOM 2450 C C . ASN A 1 311 ? -27.606 -5.657 30.118 1.00 87.62 311 ASN A C 1
ATOM 2452 O O . ASN A 1 311 ? -26.975 -4.602 30.024 1.00 87.62 311 ASN A O 1
ATOM 2456 N N . LYS A 1 312 ? -27.546 -6.597 29.167 1.00 87.12 312 LYS A N 1
ATOM 2457 C CA . LYS A 1 312 ? -26.799 -6.419 27.908 1.00 87.12 312 LYS A CA 1
ATOM 2458 C C . LYS A 1 312 ? -27.343 -5.218 27.133 1.00 87.12 312 LYS A C 1
ATOM 2460 O O . LYS A 1 312 ? -28.556 -5.083 26.995 1.00 87.12 312 LYS A O 1
ATOM 2465 N N . GLY A 1 313 ? -26.453 -4.350 26.654 1.00 83.06 313 GLY A N 1
ATOM 2466 C CA . GLY A 1 313 ? -26.813 -3.151 25.894 1.00 83.06 313 GLY A CA 1
ATOM 2467 C C . GLY A 1 313 ? -27.507 -2.058 26.715 1.00 83.06 313 GLY A C 1
ATOM 2468 O O . GLY A 1 313 ? -27.837 -1.004 26.167 1.00 83.06 313 GLY A O 1
ATOM 2469 N N . ALA A 1 314 ? -27.730 -2.275 28.016 1.00 85.31 314 ALA A N 1
ATOM 2470 C CA . ALA A 1 314 ? -28.363 -1.292 28.878 1.00 85.31 314 ALA A CA 1
ATOM 2471 C C . ALA A 1 314 ? -27.355 -0.232 29.335 1.00 85.31 314 ALA A C 1
ATOM 2473 O O . ALA A 1 314 ? -26.195 -0.520 29.647 1.00 85.31 314 ALA A O 1
ATOM 2474 N N . LYS A 1 315 ? -27.841 1.008 29.402 1.00 88.06 315 LYS A N 1
ATOM 2475 C CA . LYS A 1 315 ? -27.160 2.118 30.061 1.00 88.06 315 LYS A CA 1
ATOM 2476 C C . LYS A 1 315 ? -27.794 2.311 31.427 1.00 88.06 315 LYS A C 1
ATOM 2478 O O . LYS A 1 315 ? -28.988 2.587 31.505 1.00 88.06 315 LYS A O 1
ATOM 2483 N N . GLN A 1 316 ? -27.003 2.169 32.479 1.00 90.38 316 GLN A N 1
ATOM 2484 C CA . GLN A 1 316 ? -27.453 2.355 33.850 1.00 90.38 316 GLN A CA 1
ATOM 2485 C C . GLN A 1 316 ? -26.637 3.469 34.498 1.00 90.38 316 GLN A C 1
ATOM 2487 O O . GLN A 1 316 ? -25.414 3.485 34.398 1.00 90.38 316 GLN A O 1
ATOM 2492 N N . GLN A 1 317 ? -27.308 4.403 35.161 1.00 91.50 317 GLN A N 1
ATOM 2493 C CA . GLN A 1 317 ? -26.659 5.421 35.979 1.00 91.50 317 GLN A CA 1
ATOM 2494 C C . GLN A 1 317 ? -26.785 4.999 37.442 1.00 91.50 317 GLN A C 1
ATOM 2496 O O . GLN A 1 317 ? -27.899 4.742 37.900 1.00 91.50 317 GLN A O 1
ATOM 2501 N N . ILE A 1 318 ? -25.670 4.913 38.168 1.00 92.94 318 ILE A N 1
ATOM 2502 C CA . ILE A 1 318 ? -25.719 4.690 39.618 1.00 92.94 318 ILE A CA 1
ATOM 2503 C C . ILE A 1 318 ? -25.866 6.014 40.366 1.00 92.94 318 ILE A C 1
ATOM 2505 O O . ILE A 1 318 ? -25.502 7.081 39.859 1.00 92.94 318 ILE A O 1
ATOM 2509 N N . SER A 1 319 ? -26.396 5.936 41.586 1.00 89.94 319 SER A N 1
ATOM 2510 C CA . SER A 1 319 ? -26.460 7.079 42.493 1.00 89.94 319 SER A CA 1
ATOM 2511 C C . SER A 1 319 ? -25.056 7.649 42.754 1.00 89.94 319 SER A C 1
ATOM 2513 O O . SER A 1 319 ? -24.100 6.872 42.833 1.00 89.94 319 SER A O 1
ATOM 2515 N N . PRO A 1 320 ? -24.913 8.980 42.901 1.00 91.50 320 PRO A N 1
ATOM 2516 C CA . PRO A 1 320 ? -23.615 9.596 43.149 1.00 91.50 320 PRO A CA 1
ATOM 2517 C C . PRO A 1 320 ? -22.957 9.064 44.425 1.00 91.50 320 PRO A C 1
ATOM 2519 O O . PRO A 1 320 ? -23.591 9.018 45.482 1.00 91.50 320 PRO A O 1
ATOM 2522 N N . LEU A 1 321 ? -21.679 8.704 44.332 1.00 91.88 321 LEU A N 1
ATOM 2523 C CA . LEU A 1 321 ? -20.868 8.298 45.475 1.00 91.88 321 LEU A CA 1
ATOM 2524 C C . LEU A 1 321 ? -20.337 9.556 46.163 1.00 91.88 321 LEU A C 1
ATOM 2526 O O . LEU A 1 321 ? -19.601 10.336 45.557 1.00 91.88 321 LEU A O 1
ATOM 2530 N N . LYS A 1 322 ? -20.740 9.770 47.417 1.00 92.38 322 LYS A N 1
ATOM 2531 C CA . LYS A 1 322 ? -20.337 10.931 48.216 1.00 92.38 322 LYS A CA 1
ATOM 2532 C C . LYS A 1 322 ? -19.201 10.547 49.154 1.00 92.38 322 LYS A C 1
ATOM 2534 O O . LYS A 1 322 ? -19.413 9.818 50.116 1.00 92.38 322 LYS A O 1
ATOM 2539 N N . LEU A 1 323 ? -18.011 11.043 48.854 1.00 90.06 323 LEU A N 1
ATOM 2540 C CA . LEU A 1 323 ? -16.832 10.968 49.700 1.00 90.06 323 LEU A CA 1
ATOM 2541 C C . LEU A 1 323 ? -16.839 12.153 50.673 1.00 90.06 323 LEU A C 1
ATOM 2543 O O . LEU A 1 323 ? -17.207 13.268 50.296 1.00 90.06 323 LEU A O 1
ATOM 2547 N N . VAL A 1 324 ? -16.413 11.905 51.908 1.00 88.50 324 VAL A N 1
ATOM 2548 C CA . VAL A 1 324 ? -16.244 12.928 52.949 1.00 88.50 324 VAL A CA 1
ATOM 2549 C C . VAL A 1 324 ? -14.768 12.987 53.314 1.00 88.50 324 VAL A C 1
ATOM 2551 O O . VAL A 1 324 ? -14.129 11.937 53.452 1.00 88.50 324 VAL A O 1
ATOM 2554 N N . THR A 1 325 ? -14.219 14.197 53.409 1.00 86.38 325 THR A N 1
ATOM 2555 C CA . THR A 1 325 ? -12.821 14.393 53.811 1.00 86.38 325 THR A CA 1
ATOM 2556 C C . THR A 1 325 ? -12.613 13.955 55.266 1.00 86.38 325 THR A C 1
ATOM 2558 O O . THR A 1 325 ? -13.457 14.224 56.120 1.00 86.38 325 THR A O 1
ATOM 2561 N N . LYS A 1 326 ? -11.513 13.238 55.521 1.00 78.12 326 LYS A N 1
ATOM 2562 C CA . LYS A 1 326 ? -11.119 12.765 56.857 1.00 78.12 326 LYS A CA 1
ATOM 2563 C C . LYS A 1 326 ? -10.704 13.876 57.807 1.00 78.12 326 LYS A C 1
ATOM 2565 O O . LYS A 1 326 ? -10.057 14.836 57.330 1.00 78.12 326 LYS A O 1
#

Solvent-accessible surface area (backbone atoms only — not comparable to full-atom values): 18181 Å² total; per-residue (Å²): 103,42,63,49,77,44,59,34,50,96,74,49,46,81,51,60,56,94,72,44,50,74,44,79,75,46,74,44,98,52,31,33,35,30,40,35,41,62,59,90,87,65,88,67,92,80,78,72,48,63,44,59,27,64,76,71,48,70,48,99,85,46,34,32,35,47,75,46,67,71,72,49,88,68,60,52,70,74,58,50,57,57,61,69,36,84,78,33,76,67,89,55,68,48,77,49,76,51,98,52,74,67,56,78,88,60,45,50,67,35,52,85,79,52,40,76,82,51,71,36,31,34,38,39,52,44,68,61,33,61,77,68,72,54,47,60,40,36,43,34,34,67,37,86,60,45,65,60,49,53,51,49,50,36,54,51,24,34,51,51,10,54,59,58,38,60,74,49,48,62,54,57,71,67,61,45,63,72,62,35,51,49,47,30,54,54,22,51,47,52,51,51,53,47,55,51,46,68,74,73,47,91,59,56,63,69,48,47,36,52,41,37,22,49,44,57,27,21,53,54,40,36,53,47,30,52,48,47,57,52,42,53,56,50,21,28,34,41,36,45,36,38,23,47,75,87,38,66,40,39,75,36,44,37,34,39,31,31,30,44,88,96,44,77,42,85,74,48,77,43,56,70,33,60,85,11,30,51,68,50,78,46,70,79,53,90,74,40,82,34,34,34,43,37,39,36,40,99,56,30,65,76,45,71,54,74,80,45,74,85,50,67,41,37,78,45,74,54,79,67,47,73,36,52,74,116

pLDDT: mean 83.61, std 7.88, range [49.94, 95.31]

Organism: NCBI:txid702114

Radius of gyration: 39.55 Å; Cα contacts (8 Å, |Δi|>4): 544; chains: 1; bounding box: 75×36×110 Å

Secondary structure (DSSP, 8-state):
-EEEEEE--SS-EEE--TT-EEEEEEEETTEEEEEEE--TT--S----EEET-S--EEPTTSEEEEEEETT-TTS-HHHHHHHTSTTS----EEEEE-SS---TTT-EEESTTPEE-SSSEEEEEHHHHHHTT--EEEEEEE-TTHHHHHHHHHHHHHHHHHHHHGGGHHHHHHT-HHHHHHHHHHHHHHHHHHHHHHHH-S-HHHHHHHHHHHHHHHHHHHHHHHHHHHHHHHEEEEEEEEEETTEE-SEEEEEEEEEETTEEEEEEEEEE-BTTEEEEEEE--TT-S-EEEEEE-TTB--EEPPPB-PPTT-EEEPPPEEE-B-

Mean predicted aligned error: 13.42 Å